Protein AF-0000000083310634 (afdb_homodimer)

Solvent-accessible surface area (backbone atoms only — not comparable to full-atom values): 17090 Å² total; per-residue (Å²): 136,86,79,78,79,79,79,77,77,76,76,78,77,76,75,74,74,74,73,73,69,74,67,78,70,75,70,68,64,67,37,69,44,78,28,39,62,54,46,55,36,50,59,68,38,64,70,30,36,32,38,36,27,40,63,49,58,47,34,34,34,37,34,50,25,24,29,69,35,72,71,58,60,24,36,47,30,35,12,68,49,70,91,46,71,71,42,24,65,74,48,48,42,81,48,37,40,58,98,33,97,48,91,59,55,59,78,52,60,39,78,58,36,78,44,49,32,44,52,56,91,94,48,43,50,77,48,42,44,35,41,29,43,28,26,64,74,80,68,44,63,25,19,33,38,64,44,63,91,81,104,135,84,78,74,79,78,78,77,76,76,76,76,76,74,75,75,73,74,72,72,68,71,65,78,70,72,70,70,65,69,37,68,46,79,26,40,62,54,44,54,37,50,60,68,40,62,69,29,37,32,38,35,29,40,63,48,59,46,35,34,33,38,34,51,24,23,30,70,38,73,72,56,59,25,35,47,30,37,11,68,48,70,91,46,69,72,42,25,66,75,49,49,42,82,48,37,39,60,98,30,93,50,90,60,51,62,80,51,61,38,77,58,35,75,44,49,32,44,50,56,91,94,47,43,53,76,48,42,44,33,42,29,43,29,26,63,75,80,68,43,61,24,19,34,37,66,43,60,90,82,103

Structure (mmCIF, N/CA/C/O backbone):
data_AF-0000000083310634-model_v1
#
loop_
_entity.id
_entity.type
_entity.pdbx_description
1 polymer 'DM13 domain-containing protein'
#
loop_
_atom_site.group_PDB
_atom_site.id
_atom_site.type_symbol
_atom_site.label_atom_id
_atom_site.label_alt_id
_atom_site.label_comp_id
_atom_site.label_asym_id
_atom_site.label_entity_id
_atom_site.label_seq_id
_atom_site.pdbx_PDB_ins_code
_atom_site.Cartn_x
_atom_site.Cartn_y
_atom_site.Cartn_z
_atom_site.occupancy
_atom_site.B_iso_or_equiv
_atom_site.auth_seq_id
_atom_site.auth_comp_id
_atom_site.auth_asym_id
_atom_site.auth_atom_id
_atom_site.pdbx_PDB_model_num
ATOM 1 N N . MET A 1 1 ? -73.829 -20.648 -37.032 1 34.42 1 MET A N 1
ATOM 2 C CA . MET A 1 1 ? -72.425 -20.743 -36.641 1 34.42 1 MET A CA 1
ATOM 3 C C . MET A 1 1 ? -71.825 -19.358 -36.427 1 34.42 1 MET A C 1
ATOM 5 O O . MET A 1 1 ? -71.583 -18.626 -37.388 1 34.42 1 MET A O 1
ATOM 9 N N . ASN A 1 2 ? -72.327 -18.564 -35.349 1 40.84 2 ASN A N 1
ATOM 10 C CA . ASN A 1 2 ? -72 -17.222 -34.878 1 40.84 2 ASN A CA 1
ATOM 11 C C . ASN A 1 2 ? -70.519 -17.096 -34.531 1 40.84 2 ASN A C 1
ATOM 13 O O . ASN A 1 2 ? -70 -17.863 -33.717 1 40.84 2 ASN A O 1
ATOM 17 N N . GLN A 1 3 ? -69.67 -16.613 -35.488 1 42.15 3 GLN A N 1
ATOM 18 C CA . GLN A 1 3 ? -68.253 -16.264 -35.495 1 42.15 3 GLN A CA 1
ATOM 19 C C . GLN A 1 3 ? -67.955 -15.157 -34.487 1 42.15 3 GLN A C 1
ATOM 21 O O . GLN A 1 3 ? -68.374 -14.013 -34.671 1 42.15 3 GLN A O 1
ATOM 26 N N . SER A 1 4 ? -68.135 -15.399 -33.168 1 41.86 4 SER A N 1
ATOM 27 C CA . SER A 1 4 ? -67.77 -14.396 -32.173 1 41.86 4 SER A CA 1
ATOM 28 C C . SER A 1 4 ? -66.304 -13.997 -32.302 1 41.86 4 SER A C 1
ATOM 30 O O . SER A 1 4 ? -65.417 -14.853 -32.276 1 41.86 4 SER A O 1
ATOM 32 N N . ILE A 1 5 ? -66.021 -12.907 -33.061 1 43.14 5 ILE A N 1
ATOM 33 C CA . ILE A 1 5 ? -64.734 -12.251 -33.259 1 43.14 5 ILE A CA 1
ATOM 34 C C . ILE A 1 5 ? -64.196 -11.753 -31.92 1 43.14 5 ILE A C 1
ATOM 36 O O . ILE A 1 5 ? -64.87 -10.997 -31.215 1 43.14 5 ILE A O 1
ATOM 40 N N . PHE A 1 6 ? -63.41 -12.599 -31.197 1 42.39 6 PHE A N 1
ATOM 41 C CA . PHE A 1 6 ? -62.73 -12.243 -29.957 1 42.39 6 PHE A CA 1
ATOM 42 C C . PHE A 1 6 ? -61.749 -11.1 -30.187 1 42.39 6 PHE A C 1
ATOM 44 O O . PHE A 1 6 ? -60.895 -11.177 -31.073 1 42.39 6 PHE A O 1
ATOM 51 N N . PHE A 1 7 ? -62.187 -9.812 -29.965 1 41.22 7 PHE A N 1
ATOM 52 C CA . PHE A 1 7 ? -61.346 -8.622 -30.031 1 41.22 7 PHE A CA 1
ATOM 53 C C . PHE A 1 7 ? -60.247 -8.676 -28.977 1 41.22 7 PHE A C 1
ATOM 55 O O . PHE A 1 7 ? -60.532 -8.71 -27.778 1 41.22 7 PHE A O 1
ATOM 62 N N . VAL A 1 8 ? -59.127 -9.366 -29.243 1 43.01 8 VAL A N 1
ATOM 63 C CA . VAL A 1 8 ? -57.959 -9.365 -28.368 1 43.01 8 VAL A CA 1
ATOM 64 C C . VAL A 1 8 ? -57.41 -7.946 -28.24 1 43.01 8 VAL A C 1
ATOM 66 O O . VAL A 1 8 ? -57.064 -7.315 -29.242 1 43.01 8 VAL A O 1
ATOM 69 N N . THR A 1 9 ? -57.926 -7.152 -27.305 1 37.45 9 THR A N 1
ATOM 70 C CA . THR A 1 9 ? -57.369 -5.851 -26.949 1 37.45 9 THR A CA 1
ATOM 71 C C . THR A 1 9 ? -55.903 -5.982 -26.546 1 37.45 9 THR A C 1
ATOM 73 O O . THR A 1 9 ? -55.572 -6.728 -25.623 1 37.45 9 THR A O 1
ATOM 76 N N . LEU A 1 10 ? -54.954 -5.826 -27.471 1 38.94 10 LEU A N 1
ATOM 77 C CA . LEU A 1 10 ? -53.521 -5.703 -27.228 1 38.94 10 LEU A CA 1
ATOM 78 C C . LEU A 1 10 ? -53.226 -4.528 -26.302 1 38.94 10 LEU A C 1
ATOM 80 O O . LEU A 1 10 ? -53.521 -3.378 -26.636 1 38.94 10 LEU A O 1
ATOM 84 N N . ALA A 1 11 ? -53.389 -4.672 -24.969 1 38.19 11 ALA A N 1
ATOM 85 C CA . ALA A 1 11 ? -52.921 -3.675 -24.009 1 38.19 11 ALA A CA 1
ATOM 86 C C . ALA A 1 11 ? -51.474 -3.281 -24.29 1 38.19 11 ALA A C 1
ATOM 88 O O . ALA A 1 11 ? -50.597 -4.142 -24.389 1 38.19 11 ALA A O 1
ATOM 89 N N . TYR A 1 12 ? -51.28 -2.159 -25 1 37.64 12 TYR A N 1
ATOM 90 C CA . TYR A 1 12 ? -49.987 -1.501 -25.151 1 37.64 12 TYR A CA 1
ATOM 91 C C . TYR A 1 12 ? -49.349 -1.234 -23.793 1 37.64 12 TYR A C 1
ATOM 93 O O . TYR A 1 12 ? -49.897 -0.486 -22.98 1 37.64 12 TYR A O 1
ATOM 101 N N . PHE A 1 13 ? -48.709 -2.252 -23.218 1 40.65 13 PHE A N 1
ATOM 102 C CA . PHE A 1 13 ? -47.89 -1.982 -22.042 1 40.65 13 PHE A CA 1
ATOM 103 C C . PHE A 1 13 ? -46.887 -0.87 -22.326 1 40.65 13 PHE A C 1
ATOM 105 O O . PHE A 1 13 ? -46.038 -1.003 -23.209 1 40.65 13 PHE A O 1
ATOM 112 N N . LEU A 1 14 ? -47.257 0.412 -22.111 1 39.2 14 LEU A N 1
ATOM 113 C CA . LEU A 1 14 ? -46.315 1.526 -22.085 1 39.2 14 LEU A CA 1
ATOM 114 C C . LEU A 1 14 ? -45.19 1.263 -21.089 1 39.2 14 LEU A C 1
ATOM 116 O O . LEU A 1 14 ? -45.432 1.175 -19.883 1 39.2 14 LEU A O 1
ATOM 120 N N . ALA A 1 15 ? -44.171 0.505 -21.51 1 36.67 15 ALA A N 1
ATOM 121 C CA . ALA A 1 15 ? -42.928 0.429 -20.746 1 36.67 15 ALA A CA 1
ATOM 122 C C . ALA A 1 15 ? -42.399 1.823 -20.42 1 36.67 15 ALA A C 1
ATOM 124 O O . ALA A 1 15 ? -42.022 2.577 -21.321 1 36.67 15 ALA A O 1
ATOM 125 N N . LEU A 1 16 ? -42.952 2.456 -19.376 1 38.46 16 LEU A N 1
ATOM 126 C CA . LEU A 1 16 ? -42.269 3.64 -18.867 1 38.46 16 LEU A CA 1
ATOM 127 C C . LEU A 1 16 ? -40.78 3.369 -18.678 1 38.46 16 LEU A C 1
ATOM 129 O O . LEU A 1 16 ? -40.397 2.523 -17.866 1 38.46 16 LEU A O 1
ATOM 133 N N . THR A 1 17 ? -39.993 3.588 -19.717 1 37.99 17 THR A N 1
ATOM 134 C CA . THR A 1 17 ? -38.546 3.689 -19.565 1 37.99 17 THR A CA 1
ATOM 135 C C . THR A 1 17 ? -38.185 4.718 -18.497 1 37.99 17 THR A C 1
ATOM 137 O O . THR A 1 17 ? -38.411 5.916 -18.681 1 37.99 17 THR A O 1
ATOM 140 N N . LEU A 1 18 ? -38.416 4.395 -17.205 1 35.66 18 LEU A N 1
ATOM 141 C CA . LEU A 1 18 ? -37.715 5.232 -16.237 1 35.66 18 LEU A CA 1
ATOM 142 C C . LEU A 1 18 ? -36.265 5.45 -16.655 1 35.66 18 LEU A C 1
ATOM 144 O O . LEU A 1 18 ? -35.502 4.491 -16.789 1 35.66 18 LEU A O 1
ATOM 148 N N . THR A 1 19 ? -36.031 6.52 -17.362 1 35.9 19 THR A N 1
ATOM 149 C CA . THR A 1 19 ? -34.67 7.019 -17.526 1 35.9 19 THR A CA 1
ATOM 150 C C . THR A 1 19 ? -34.008 7.24 -16.169 1 35.9 19 THR A C 1
ATOM 152 O O . THR A 1 19 ? -34.456 8.078 -15.383 1 35.9 19 THR A O 1
ATOM 155 N N . VAL A 1 20 ? -33.601 6.166 -15.481 1 33.64 20 VAL A N 1
ATOM 156 C CA . VAL A 1 20 ? -32.662 6.436 -14.398 1 33.64 20 VAL A CA 1
ATOM 157 C C . VAL A 1 20 ? -31.629 7.464 -14.854 1 33.64 20 VAL A C 1
ATOM 159 O O . VAL A 1 20 ? -30.9 7.234 -15.822 1 33.64 20 VAL A O 1
ATOM 162 N N . ASN A 1 21 ? -31.998 8.732 -14.852 1 35.79 21 ASN A N 1
ATOM 163 C CA . ASN A 1 21 ? -30.956 9.751 -14.931 1 35.79 21 ASN A CA 1
ATOM 164 C C . ASN A 1 21 ? -29.702 9.331 -14.17 1 35.79 21 ASN A C 1
ATOM 166 O O . ASN A 1 21 ? -29.792 8.797 -13.063 1 35.79 21 ASN A O 1
ATOM 170 N N . GLY A 1 22 ? -28.726 8.938 -14.946 1 33.55 22 GLY A N 1
ATOM 171 C CA . GLY A 1 22 ? -27.388 8.687 -14.436 1 33.55 22 GLY A CA 1
ATOM 172 C C . GLY A 1 22 ? -26.982 9.643 -13.33 1 33.55 22 GLY A C 1
ATOM 173 O O . GLY A 1 22 ? -27.126 10.86 -13.47 1 33.55 22 GLY A O 1
ATOM 174 N N . MET A 1 23 ? -27.283 9.309 -12.099 1 32.14 23 MET A N 1
ATOM 175 C CA . MET A 1 23 ? -26.602 10.067 -11.053 1 32.14 23 MET A CA 1
ATOM 176 C C . MET A 1 23 ? -25.236 10.547 -11.53 1 32.14 23 MET A C 1
ATOM 178 O O . MET A 1 23 ? -24.55 9.842 -12.273 1 32.14 23 MET A O 1
ATOM 182 N N . PRO A 1 24 ? -25.049 11.839 -11.624 1 33.13 24 PRO A N 1
ATOM 183 C CA . PRO A 1 24 ? -23.7 12.278 -11.989 1 33.13 24 PRO A CA 1
ATOM 184 C C . PRO A 1 24 ? -22.608 11.432 -11.338 1 33.13 24 PRO A C 1
ATOM 186 O O . PRO A 1 24 ? -22.649 11.187 -10.129 1 33.13 24 PRO A O 1
ATOM 189 N N . GLN A 1 25 ? -22.181 10.379 -11.974 1 33.08 25 GLN A N 1
ATOM 190 C CA . GLN A 1 25 ? -20.938 9.774 -11.506 1 33.08 25 GLN A CA 1
ATOM 191 C C . GLN A 1 25 ? -19.921 10.842 -11.113 1 33.08 25 GLN A C 1
ATOM 193 O O . GLN A 1 25 ? -19.415 11.569 -11.969 1 33.08 25 GLN A O 1
ATOM 198 N N . ALA A 1 26 ? -20.133 11.553 -10.093 1 33.7 26 ALA A N 1
ATOM 199 C CA . ALA A 1 26 ? -18.988 12.353 -9.668 1 33.7 26 ALA A CA 1
ATOM 200 C C . ALA A 1 26 ? -17.675 11.7 -10.09 1 33.7 26 ALA A C 1
ATOM 202 O O . ALA A 1 26 ? -17.378 10.573 -9.688 1 33.7 26 ALA A O 1
ATOM 203 N N . ARG A 1 27 ? -17.279 11.809 -11.302 1 41.17 27 ARG A N 1
ATOM 204 C CA . ARG A 1 27 ? -15.962 11.493 -11.846 1 41.17 27 ARG A CA 1
ATOM 205 C C . ARG A 1 27 ? -14.877 11.664 -10.788 1 41.17 27 ARG A C 1
ATOM 207 O O . ARG A 1 27 ? -14.523 12.79 -10.432 1 41.17 27 ARG A O 1
ATOM 214 N N . GLN A 1 28 ? -14.884 10.916 -9.726 1 50.8 28 GLN A N 1
ATOM 215 C CA . GLN A 1 28 ? -13.698 10.982 -8.878 1 50.8 28 GLN A CA 1
ATOM 216 C C . GLN A 1 28 ? -12.438 11.202 -9.711 1 50.8 28 GLN A C 1
ATOM 218 O O . GLN A 1 28 ? -12.144 10.421 -10.619 1 50.8 28 GLN A O 1
ATOM 223 N N . ASN A 1 29 ? -12.181 12.324 -10.147 1 62.1 29 ASN A N 1
ATOM 224 C CA . ASN A 1 29 ? -10.945 12.686 -10.833 1 62.1 29 ASN A CA 1
ATOM 225 C C . ASN A 1 29 ? -9.788 11.781 -10.418 1 62.1 29 ASN A C 1
ATOM 227 O O . ASN A 1 29 ? -9.365 11.797 -9.261 1 62.1 29 ASN A O 1
ATOM 231 N N . GLY A 1 30 ? -9.737 10.604 -11.027 1 81.68 30 GLY A N 1
ATOM 232 C CA . GLY A 1 30 ? -8.675 9.625 -10.859 1 81.68 30 GLY A CA 1
ATOM 233 C C . GLY A 1 30 ? -7.288 10.214 -11.031 1 81.68 30 GLY A C 1
ATOM 234 O O . GLY A 1 30 ? -7.119 11.233 -11.705 1 81.68 30 GLY A O 1
ATOM 235 N N . ALA A 1 31 ? -6.418 9.88 -10.124 1 92.34 31 ALA A N 1
ATOM 236 C CA . ALA A 1 31 ? -4.991 10.169 -10.238 1 92.34 31 ALA A CA 1
ATOM 237 C C . ALA A 1 31 ? -4.182 8.885 -10.393 1 92.34 31 ALA A C 1
ATOM 239 O O . ALA A 1 31 ? -4.743 7.787 -10.402 1 92.34 31 ALA A O 1
ATOM 240 N N . THR A 1 32 ? -2.968 9.091 -10.81 1 93.84 32 THR A N 1
ATOM 241 C CA . THR A 1 32 ? -2.098 7.927 -10.931 1 93.84 32 THR A CA 1
ATOM 242 C C . THR A 1 32 ? -0.814 8.125 -10.13 1 93.84 32 THR A C 1
ATOM 244 O O . THR A 1 32 ? -0.406 9.26 -9.873 1 93.84 32 THR A O 1
ATOM 247 N N . ILE A 1 33 ? -0.32 7.045 -9.706 1 93.16 33 ILE A N 1
ATOM 248 C CA . ILE A 1 33 ? 0.997 7.067 -9.078 1 93.16 33 ILE A CA 1
ATOM 249 C C . ILE A 1 33 ? 1.927 6.093 -9.797 1 93.16 33 ILE A C 1
ATOM 251 O O . ILE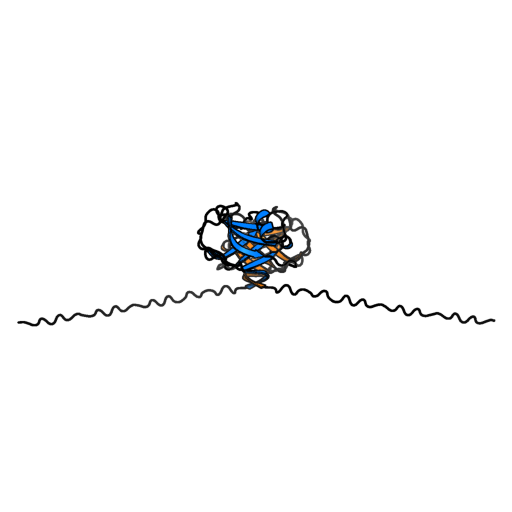 A 1 33 ? 1.472 5.107 -10.383 1 93.16 33 ILE A O 1
ATOM 255 N N . GLU A 1 34 ? 3.214 6.442 -9.693 1 93.4 34 GLU A N 1
ATOM 256 C CA . GLU A 1 34 ? 4.214 5.624 -10.373 1 93.4 34 GLU A CA 1
ATOM 257 C C . GLU A 1 34 ? 4.515 4.352 -9.585 1 93.4 34 GLU A C 1
ATOM 259 O O . GLU A 1 34 ? 4.66 4.394 -8.361 1 93.4 34 GLU A O 1
ATOM 264 N N . VAL A 1 35 ? 4.522 3.266 -10.285 1 93.65 35 VAL A N 1
ATOM 265 C CA . VAL A 1 35 ? 4.914 1.973 -9.735 1 93.65 35 VAL A CA 1
ATOM 266 C C . VAL A 1 35 ? 5.888 1.28 -10.685 1 93.65 35 VAL A C 1
ATOM 268 O O . VAL A 1 35 ? 6.032 1.685 -11.841 1 93.65 35 VAL A O 1
ATOM 271 N N . THR A 1 36 ? 6.626 0.308 -10.21 1 94.9 36 THR A N 1
ATOM 272 C CA . THR A 1 36 ? 7.552 -0.455 -11.038 1 94.9 36 THR A CA 1
ATOM 273 C C . THR A 1 36 ? 6.914 -1.76 -11.502 1 94.9 36 THR A C 1
ATOM 275 O O . THR A 1 36 ? 6.544 -2.603 -10.682 1 94.9 36 THR A O 1
ATOM 278 N N . PRO A 1 37 ? 6.803 -1.944 -12.794 1 95.92 37 PRO A N 1
ATOM 279 C CA . PRO A 1 37 ? 6.214 -3.199 -13.267 1 95.92 37 PRO A CA 1
ATOM 280 C C . PRO A 1 37 ? 7.148 -4.394 -13.089 1 95.92 37 PRO A C 1
ATOM 282 O O . PRO A 1 37 ? 8.357 -4.274 -13.302 1 95.92 37 PRO A O 1
ATOM 285 N N . VAL A 1 38 ? 6.585 -5.4 -12.602 1 97.13 38 VAL A N 1
ATOM 286 C CA . VAL A 1 38 ? 7.294 -6.676 -12.586 1 97.13 38 VAL A CA 1
ATOM 287 C C . VAL A 1 38 ? 6.909 -7.497 -13.815 1 97.13 38 VAL A C 1
ATOM 289 O O . VAL A 1 38 ? 7.777 -7.958 -14.558 1 97.13 38 VAL A O 1
ATOM 292 N N . GLY A 1 39 ? 5.593 -7.696 -13.98 1 96.62 39 GLY A N 1
ATOM 293 C CA . GLY A 1 39 ? 5.078 -8.466 -15.101 1 96.62 39 GLY A CA 1
ATOM 294 C C . GLY A 1 39 ? 3.695 -9.035 -14.849 1 96.62 39 GLY A C 1
ATOM 295 O O . GLY A 1 39 ? 3.112 -8.816 -13.785 1 96.62 39 GLY A O 1
ATOM 296 N N . ASN A 1 40 ? 3.186 -9.709 -15.877 1 97.03 40 ASN A N 1
ATOM 297 C CA . ASN A 1 40 ? 1.902 -10.395 -15.776 1 97.03 40 ASN A CA 1
ATOM 298 C C . ASN A 1 40 ? 2.069 -11.826 -15.274 1 97.03 40 ASN A C 1
ATOM 300 O O . ASN A 1 40 ? 3.035 -12.504 -15.628 1 97.03 40 ASN A O 1
ATOM 304 N N . LEU A 1 41 ? 1.06 -12.194 -14.442 1 97.84 41 LEU A N 1
ATOM 305 C CA . LEU A 1 41 ? 1.018 -13.615 -14.114 1 97.84 41 LEU A CA 1
ATOM 306 C C . LEU A 1 41 ? 0.874 -14.46 -15.375 1 97.84 41 LEU A C 1
ATOM 308 O O . LEU A 1 41 ? -0.016 -14.217 -16.193 1 97.84 41 LEU A O 1
ATOM 312 N N . VAL A 1 42 ? 1.775 -15.348 -15.59 1 94.84 42 VAL A N 1
ATOM 313 C CA . VAL A 1 42 ? 1.6 -16.356 -16.63 1 94.84 42 VAL A CA 1
ATOM 314 C C . VAL A 1 42 ? 0.642 -17.441 -16.143 1 94.84 42 VAL A C 1
ATOM 316 O O . VAL A 1 42 ? 0.964 -18.193 -15.22 1 94.84 42 VAL A O 1
ATOM 319 N N . ARG A 1 43 ? -0.558 -17.369 -16.782 1 89.9 43 ARG A N 1
ATOM 320 C CA . ARG A 1 43 ? -1.652 -18.219 -16.324 1 89.9 43 ARG A CA 1
ATOM 321 C C . ARG A 1 43 ? -1.348 -19.691 -16.585 1 89.9 43 ARG A C 1
ATOM 323 O O . ARG A 1 43 ? -0.888 -20.052 -17.67 1 89.9 43 ARG A O 1
ATOM 330 N N . THR A 1 44 ? -1.864 -20.467 -15.585 1 83.4 44 THR A N 1
ATOM 331 C CA . THR A 1 44 ? -1.815 -21.908 -15.809 1 83.4 44 THR A CA 1
ATOM 332 C C . THR A 1 44 ? -3.177 -22.543 -15.544 1 83.4 44 THR A C 1
ATOM 334 O O . THR A 1 44 ? -3.615 -23.42 -16.292 1 83.4 44 THR A O 1
ATOM 337 N N . GLN A 1 45 ? -3.839 -22.062 -14.52 1 89.39 45 GLN A N 1
ATOM 338 C CA . GLN A 1 45 ? -5.094 -22.704 -14.141 1 89.39 45 GLN A CA 1
ATOM 339 C C . GLN A 1 45 ? -6.037 -21.712 -13.467 1 89.39 45 GLN A C 1
ATOM 341 O O . GLN A 1 45 ? -5.622 -20.618 -13.077 1 89.39 45 GLN A O 1
ATOM 346 N N . HIS A 1 46 ? -7.302 -21.963 -13.458 1 96.03 46 HIS A N 1
ATOM 347 C CA . HIS A 1 46 ? -8.34 -21.332 -12.651 1 96.03 46 HIS A CA 1
ATOM 348 C C . HIS A 1 46 ? -8.503 -19.86 -13.017 1 96.03 46 HIS A C 1
ATOM 350 O O . HIS A 1 46 ? -8.778 -19.027 -12.149 1 96.03 46 HIS A O 1
ATOM 356 N N . ARG A 1 47 ? -8.305 -19.56 -14.21 1 95.24 47 ARG A N 1
ATOM 357 C CA . ARG A 1 47 ? -8.549 -18.237 -14.775 1 95.24 47 ARG A CA 1
ATOM 358 C C . ARG A 1 47 ? -7.735 -17.173 -14.048 1 95.24 47 ARG A C 1
ATOM 360 O O . ARG A 1 47 ? -8.171 -16.026 -13.926 1 95.24 47 ARG A O 1
ATOM 367 N N . VAL A 1 48 ? -6.648 -17.588 -13.514 1 97.37 48 VAL A N 1
ATOM 368 C CA . VAL A 1 48 ? -5.818 -16.635 -12.784 1 97.37 48 VAL A CA 1
ATOM 369 C C . VAL A 1 48 ? -5.196 -15.637 -13.759 1 97.37 48 VAL A C 1
ATOM 371 O O . VAL A 1 48 ? -4.708 -16.023 -14.823 1 97.37 48 VAL A O 1
ATOM 374 N N . SER A 1 49 ? -5.302 -14.404 -13.459 1 97.86 49 SER A N 1
ATOM 375 C CA . SER A 1 49 ? -4.594 -13.33 -14.148 1 97.86 49 SER A CA 1
ATOM 376 C C . SER A 1 49 ? -4.354 -12.142 -13.223 1 97.86 49 SER A C 1
ATOM 378 O O . SER A 1 49 ? -4.973 -12.041 -12.161 1 97.86 49 SER A O 1
ATOM 380 N N . GLY A 1 50 ? -3.447 -11.337 -13.654 1 97.11 50 GLY A N 1
ATOM 381 C CA . GLY A 1 50 ? -3.101 -10.149 -12.888 1 97.11 50 GLY A CA 1
ATOM 382 C C . GLY A 1 50 ? -1.767 -9.548 -13.289 1 97.11 50 GLY A C 1
ATOM 383 O O . GLY A 1 50 ? -0.95 -10.211 -13.931 1 97.11 50 GLY A O 1
ATOM 384 N N . GLU A 1 51 ? -1.585 -8.313 -12.923 1 97.42 51 GLU A N 1
ATOM 385 C CA . GLU A 1 51 ? -0.351 -7.565 -13.145 1 97.42 51 GLU A CA 1
ATOM 386 C C . GLU A 1 51 ? 0.343 -7.241 -11.824 1 97.42 51 GLU A C 1
ATOM 388 O O . GLU A 1 51 ? -0.286 -6.725 -10.897 1 97.42 51 GLU A O 1
ATOM 393 N N . LEU A 1 52 ? 1.625 -7.562 -11.815 1 97.49 52 LEU A N 1
ATOM 394 C CA . LEU A 1 52 ? 2.367 -7.367 -10.575 1 97.49 52 LEU A CA 1
ATOM 395 C C . LEU A 1 52 ? 3.26 -6.134 -10.663 1 97.49 52 LEU A C 1
ATOM 397 O O . LEU A 1 52 ? 3.93 -5.919 -11.676 1 97.49 52 LEU A O 1
ATOM 401 N N . TYR A 1 53 ? 3.201 -5.322 -9.556 1 96.34 53 TYR A N 1
ATOM 402 C CA . TYR A 1 53 ? 4.028 -4.126 -9.442 1 96.34 53 TYR A CA 1
ATOM 403 C C . TYR A 1 53 ? 4.742 -4.084 -8.097 1 96.34 53 TYR A C 1
ATOM 405 O O . TYR A 1 53 ? 4.21 -4.556 -7.089 1 96.34 53 TYR A O 1
ATOM 413 N N . ILE A 1 54 ? 5.927 -3.515 -8.145 1 94.95 54 ILE A N 1
ATOM 414 C CA . ILE A 1 54 ? 6.565 -3.086 -6.906 1 94.95 54 ILE A CA 1
ATOM 415 C C . ILE A 1 54 ? 6.098 -1.678 -6.546 1 94.95 54 ILE A C 1
ATOM 417 O O . ILE A 1 54 ? 6.275 -0.739 -7.326 1 94.95 54 ILE A O 1
ATOM 421 N N . PHE A 1 55 ? 5.398 -1.665 -5.482 1 91.25 55 PHE A N 1
ATOM 422 C CA . PHE A 1 55 ? 4.94 -0.364 -5.01 1 91.25 55 PHE A CA 1
ATOM 423 C C . PHE A 1 55 ? 6.048 0.358 -4.252 1 91.25 55 PHE A C 1
ATOM 425 O O . PHE A 1 55 ? 6.294 1.544 -4.482 1 91.25 55 PHE A O 1
ATOM 432 N N . ASN A 1 56 ? 6.657 -0.26 -3.345 1 87.31 56 ASN A N 1
ATOM 433 C CA . ASN A 1 56 ? 7.862 0.152 -2.634 1 87.31 56 ASN A CA 1
ATOM 434 C C . ASN A 1 56 ? 8.647 -1.05 -2.118 1 87.31 56 ASN A C 1
ATOM 436 O O . ASN A 1 56 ? 8.434 -2.176 -2.57 1 87.31 56 ASN A O 1
ATOM 440 N N . GLN A 1 57 ? 9.545 -0.919 -1.182 1 89.31 57 GLN A N 1
ATOM 441 C CA . GLN A 1 57 ? 10.443 -1.994 -0.775 1 89.31 57 GLN A CA 1
ATOM 442 C C . GLN A 1 57 ? 9.68 -3.11 -0.068 1 89.31 57 GLN A C 1
ATOM 444 O O . GLN A 1 57 ? 10.101 -4.269 -0.092 1 89.31 57 GLN A O 1
ATOM 449 N N . THR A 1 58 ? 8.473 -2.774 0.495 1 87.69 58 THR A N 1
ATOM 450 C CA . THR A 1 58 ? 7.867 -3.765 1.376 1 87.69 58 THR A CA 1
ATOM 451 C C . THR A 1 58 ? 6.476 -4.15 0.882 1 87.69 58 THR A C 1
ATOM 453 O O . THR A 1 58 ? 5.838 -5.045 1.441 1 87.69 58 THR A O 1
ATOM 456 N N . LEU A 1 59 ? 5.987 -3.492 -0.172 1 89.72 59 LEU A N 1
ATOM 457 C CA . LEU A 1 59 ? 4.641 -3.754 -0.672 1 89.72 59 LEU A CA 1
ATOM 458 C C . LEU A 1 59 ? 4.668 -4.08 -2.162 1 89.72 59 LEU A C 1
ATOM 460 O O . LEU A 1 59 ? 5.373 -3.423 -2.932 1 89.72 59 LEU A O 1
ATOM 464 N N . LEU A 1 60 ? 3.952 -5.045 -2.514 1 93.88 60 LEU A N 1
ATOM 465 C CA . LEU A 1 60 ? 3.627 -5.351 -3.903 1 93.88 60 LEU A CA 1
ATOM 466 C C . LEU A 1 60 ? 2.149 -5.098 -4.184 1 93.88 60 LEU A C 1
ATOM 468 O O . LEU A 1 60 ? 1.324 -5.135 -3.269 1 93.88 60 LEU A O 1
ATOM 472 N N . ILE A 1 61 ? 1.907 -4.85 -5.413 1 93.8 61 ILE A N 1
ATOM 473 C CA . ILE A 1 61 ? 0.534 -4.712 -5.887 1 93.8 61 ILE A CA 1
ATOM 474 C C . ILE A 1 61 ? 0.245 -5.77 -6.949 1 93.8 61 ILE A C 1
ATOM 476 O O . ILE A 1 61 ? 0.961 -5.866 -7.949 1 93.8 61 ILE A O 1
ATOM 480 N N . LEU A 1 62 ? -0.705 -6.56 -6.68 1 95.3 62 LEU A N 1
ATOM 481 C CA . LEU A 1 62 ? -1.312 -7.405 -7.702 1 95.3 62 LEU A CA 1
ATOM 482 C C . LEU A 1 62 ? -2.612 -6.792 -8.212 1 95.3 62 LEU A C 1
ATOM 484 O O . LEU A 1 62 ? -3.64 -6.853 -7.534 1 95.3 62 LEU A O 1
ATOM 488 N N . ASP A 1 63 ? -2.489 -6.219 -9.388 1 93.75 63 ASP A N 1
ATOM 489 C CA . ASP A 1 63 ? -3.604 -5.455 -9.939 1 93.75 63 ASP A CA 1
ATOM 490 C C . ASP A 1 63 ? -4.392 -6.287 -10.949 1 93.75 63 ASP A C 1
ATOM 492 O O . ASP A 1 63 ? -3.852 -7.216 -11.552 1 93.75 63 ASP A O 1
ATOM 496 N N . ASN A 1 64 ? -5.739 -5.918 -11.1 1 94.81 64 ASN A N 1
ATOM 497 C CA . ASN A 1 64 ? -6.618 -6.631 -12.021 1 94.81 64 ASN A CA 1
ATOM 498 C C . ASN A 1 64 ? -6.56 -8.139 -11.797 1 94.81 64 ASN A C 1
ATOM 500 O O . ASN A 1 64 ? -6.559 -8.914 -12.755 1 94.81 64 ASN A O 1
ATOM 504 N N . PHE A 1 65 ? -6.513 -8.471 -10.542 1 94.83 65 PHE A N 1
ATOM 505 C CA . PHE A 1 65 ? -6.418 -9.882 -10.185 1 94.83 65 PHE A CA 1
ATOM 506 C C . PHE A 1 65 ? -7.749 -10.589 -10.412 1 94.83 65 PHE A C 1
ATOM 508 O O . PHE A 1 65 ? -8.791 -10.125 -9.946 1 94.83 65 PHE A O 1
ATOM 515 N N . THR A 1 66 ? -7.686 -11.644 -11.151 1 96.73 66 THR A N 1
ATOM 516 C CA . THR A 1 66 ? -8.821 -12.521 -11.419 1 96.73 66 THR A CA 1
ATOM 517 C C . THR A 1 66 ? -8.51 -13.953 -10.994 1 96.73 66 THR A C 1
ATOM 519 O O . THR A 1 66 ? -7.41 -14.453 -11.238 1 96.73 66 THR A O 1
ATOM 522 N N . PHE A 1 67 ? -9.43 -14.565 -10.28 1 96.96 67 PHE A N 1
ATOM 523 C CA . PHE A 1 67 ? -9.365 -15.932 -9.777 1 96.96 67 PHE A CA 1
ATOM 524 C C . PHE A 1 67 ? -10.764 -16.489 -9.541 1 96.96 67 PHE A C 1
ATOM 526 O O . PHE A 1 67 ? -11.631 -15.797 -9.004 1 96.96 67 PHE A O 1
ATOM 533 N N . ASP A 1 68 ? -10.993 -17.726 -9.917 1 97.1 68 ASP A N 1
ATOM 534 C CA . ASP A 1 68 ? -12.352 -18.255 -9.865 1 97.1 68 ASP A CA 1
ATOM 535 C C . ASP A 1 68 ? -12.699 -18.741 -8.459 1 97.1 68 ASP A C 1
ATOM 537 O O . ASP A 1 68 ? -13.825 -19.172 -8.206 1 97.1 68 ASP A O 1
ATOM 541 N N . GLY A 1 69 ? -11.767 -18.647 -7.554 1 93.59 69 GLY A N 1
ATOM 542 C CA . GLY A 1 69 ? -12.016 -18.999 -6.165 1 93.59 69 GLY A CA 1
ATOM 543 C C . GLY A 1 69 ? -12.007 -20.496 -5.918 1 93.59 69 GLY A C 1
ATOM 544 O O . GLY A 1 69 ? -12.335 -20.951 -4.821 1 93.59 69 GLY A O 1
ATOM 545 N N . LEU A 1 70 ? -11.58 -21.155 -6.935 1 92.97 70 LEU A N 1
ATOM 546 C CA . LEU A 1 70 ? -11.567 -22.606 -6.789 1 92.97 70 LEU A CA 1
ATOM 547 C C . LEU A 1 70 ? -10.149 -23.117 -6.558 1 92.97 70 LEU A C 1
ATOM 549 O O . LEU A 1 70 ? -9.177 -22.44 -6.9 1 92.97 70 LEU A O 1
ATOM 553 N N . GLY A 1 71 ? -9.987 -24.204 -5.825 1 91.23 71 GLY A N 1
ATOM 554 C CA . GLY A 1 71 ? -8.727 -24.798 -5.405 1 91.23 71 GLY A CA 1
ATOM 555 C C . GLY A 1 71 ? -8.611 -24.951 -3.901 1 91.23 71 GLY A C 1
ATOM 556 O O . GLY A 1 71 ? -9.152 -24.141 -3.145 1 91.23 71 GLY A O 1
ATOM 557 N N . ALA A 1 72 ? -7.94 -25.957 -3.52 1 89.18 72 ALA A N 1
ATOM 558 C CA . ALA A 1 72 ? -7.801 -26.233 -2.092 1 89.18 72 ALA A CA 1
ATOM 559 C C . ALA A 1 72 ? -6.507 -25.641 -1.542 1 89.18 72 ALA A C 1
ATOM 561 O O . ALA A 1 72 ? -5.42 -25.936 -2.045 1 89.18 72 ALA A O 1
ATOM 562 N N . GLY A 1 73 ? -6.673 -24.76 -0.495 1 91.99 73 GLY A N 1
ATOM 563 C CA . GLY A 1 73 ? -5.479 -24.235 0.149 1 91.99 73 GLY A CA 1
ATOM 564 C C . GLY A 1 73 ? -4.62 -23.397 -0.779 1 91.99 73 GLY A C 1
ATOM 565 O O . GLY A 1 73 ? -3.417 -23.634 -0.903 1 91.99 73 GLY A O 1
ATOM 566 N N . VAL A 1 74 ? -5.186 -22.408 -1.458 1 95.11 74 VAL A N 1
ATOM 567 C CA . VAL A 1 74 ? -4.479 -21.541 -2.395 1 95.11 74 VAL A CA 1
ATOM 568 C C . VAL A 1 74 ? -3.922 -20.326 -1.657 1 95.11 74 VAL A C 1
ATOM 570 O O . VAL A 1 74 ? -4.642 -19.666 -0.904 1 95.11 74 VAL A O 1
ATOM 573 N N . TYR A 1 75 ? -2.6 -20.118 -1.821 1 94.35 75 TYR A N 1
ATOM 574 C CA . TYR A 1 75 ? -1.894 -19.013 -1.182 1 94.35 75 TYR A CA 1
ATOM 575 C C . TYR A 1 75 ? -1.055 -18.244 -2.194 1 94.35 75 TYR A C 1
ATOM 577 O O . TYR A 1 75 ? -0.778 -18.742 -3.288 1 94.35 75 TYR A O 1
ATOM 585 N N . ILE A 1 76 ? -0.72 -17.021 -1.78 1 95.98 76 ILE A N 1
ATOM 586 C CA . ILE A 1 76 ? 0.339 -16.317 -2.495 1 95.98 76 ILE A CA 1
ATOM 587 C C . ILE A 1 76 ? 1.699 -16.712 -1.923 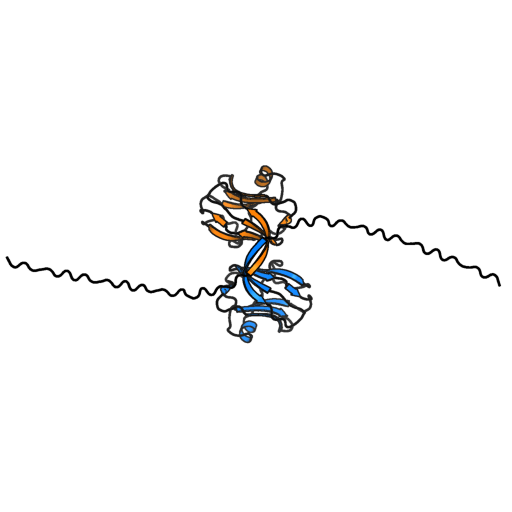1 95.98 76 ILE A C 1
ATOM 589 O O . ILE A 1 76 ? 1.923 -16.616 -0.714 1 95.98 76 ILE A O 1
ATOM 593 N N . ASN A 1 77 ? 2.535 -17.148 -2.759 1 96.06 77 ASN A N 1
ATOM 594 C CA . ASN A 1 77 ? 3.886 -17.551 -2.384 1 96.06 77 ASN A CA 1
ATOM 595 C C . ASN A 1 77 ? 4.939 -16.691 -3.076 1 96.06 77 ASN A C 1
ATOM 597 O O . ASN A 1 77 ? 4.761 -16.29 -4.227 1 96.06 77 ASN A O 1
ATOM 601 N N . ILE A 1 78 ? 6.002 -16.485 -2.326 1 97.29 78 ILE A N 1
ATOM 602 C CA . ILE A 1 78 ? 7.168 -15.868 -2.949 1 97.29 78 ILE A CA 1
ATOM 603 C C . ILE A 1 78 ? 8.4 -16.739 -2.715 1 97.29 78 ILE A C 1
ATOM 605 O O . ILE A 1 78 ? 8.396 -17.607 -1.839 1 97.29 78 ILE A O 1
ATOM 609 N N . ALA A 1 79 ? 9.415 -16.535 -3.583 1 98 79 ALA A N 1
ATOM 610 C CA . ALA A 1 79 ? 10.752 -17.076 -3.352 1 98 79 ALA A CA 1
ATOM 611 C C . ALA A 1 79 ? 11.806 -15.973 -3.396 1 98 79 ALA A C 1
ATOM 613 O O . ALA A 1 79 ? 11.784 -15.121 -4.288 1 98 79 ALA A O 1
ATOM 614 N N . THR A 1 80 ? 12.743 -16.018 -2.431 1 97.58 80 THR A N 1
ATOM 615 C CA . THR A 1 80 ? 13.837 -15.055 -2.386 1 97.58 80 THR A CA 1
ATOM 616 C C . THR A 1 80 ? 15.168 -15.733 -2.699 1 97.58 80 THR A C 1
ATOM 618 O O . THR A 1 80 ? 16.198 -15.066 -2.815 1 97.58 80 THR A O 1
ATOM 621 N N . LYS A 1 81 ? 15.069 -17.017 -2.834 1 97.36 81 LYS A N 1
ATOM 622 C CA . LYS A 1 81 ? 16.249 -17.82 -3.141 1 97.36 81 LYS A CA 1
ATOM 623 C C . LYS A 1 81 ? 16.001 -18.723 -4.345 1 97.36 81 LYS A C 1
ATOM 625 O O . LYS A 1 81 ? 14.875 -19.171 -4.571 1 97.36 81 LYS A O 1
ATOM 630 N N . GLY A 1 82 ? 17.085 -18.987 -5.086 1 97.17 82 GLY A N 1
ATOM 631 C CA . GLY A 1 82 ? 17.01 -19.858 -6.249 1 97.17 82 GLY A CA 1
ATOM 632 C C . GLY A 1 82 ? 17.311 -19.141 -7.551 1 97.17 82 GLY A C 1
ATOM 633 O O . GLY A 1 82 ? 17.338 -17.91 -7.597 1 97.17 82 GLY A O 1
ATOM 634 N N . ASN A 1 83 ? 17.565 -19.951 -8.563 1 95.97 83 ASN A N 1
ATOM 635 C CA . ASN A 1 83 ? 17.914 -19.382 -9.86 1 95.97 83 ASN A CA 1
ATOM 636 C C . ASN A 1 83 ? 17.026 -19.933 -10.972 1 95.97 83 ASN A C 1
ATOM 638 O O . ASN A 1 83 ? 17.156 -19.534 -12.131 1 95.97 83 ASN A O 1
ATOM 642 N N . ASN A 1 84 ? 16.171 -20.813 -10.579 1 97.02 84 ASN A N 1
ATOM 643 C CA . ASN A 1 84 ? 15.226 -21.373 -11.538 1 97.02 84 ASN A CA 1
ATOM 644 C C . ASN A 1 84 ? 13.915 -21.772 -10.866 1 97.02 84 ASN A C 1
ATOM 646 O O . ASN A 1 84 ? 13.815 -21.766 -9.638 1 97.02 84 ASN A O 1
ATOM 650 N N . ARG A 1 85 ? 12.925 -22.081 -11.701 1 97.3 85 ARG A N 1
ATOM 651 C CA . ARG A 1 85 ? 11.568 -22.348 -11.236 1 97.3 85 ARG A CA 1
ATOM 652 C C . ARG A 1 85 ? 11.554 -23.463 -10.195 1 97.3 85 ARG A C 1
ATOM 654 O O . ARG A 1 85 ? 10.851 -23.369 -9.187 1 97.3 85 ARG A O 1
ATOM 661 N N . ARG A 1 86 ? 12.299 -24.581 -10.486 1 98.01 86 ARG A N 1
ATOM 662 C CA . ARG A 1 86 ? 12.345 -25.691 -9.54 1 98.01 86 ARG A CA 1
ATOM 663 C C . ARG A 1 86 ? 12.83 -25.224 -8.171 1 98.01 86 ARG A C 1
ATOM 665 O O . ARG A 1 86 ? 12.247 -25.581 -7.145 1 98.01 86 ARG A O 1
ATOM 672 N N . GLN A 1 87 ? 13.866 -24.498 -8.146 1 98.57 87 GLN A N 1
ATOM 673 C CA . GLN A 1 87 ? 14.422 -23.987 -6.897 1 98.57 87 GLN A CA 1
ATOM 674 C C . GLN A 1 87 ? 13.475 -22.985 -6.242 1 98.57 87 GLN A C 1
ATOM 676 O O . GLN A 1 87 ? 13.376 -22.927 -5.015 1 98.57 87 GLN A O 1
ATOM 681 N N . TYR A 1 88 ? 12.79 -22.15 -7.034 1 98.29 88 TYR A N 1
ATOM 682 C CA . TYR A 1 88 ? 11.8 -21.233 -6.481 1 98.29 88 TYR A CA 1
ATOM 683 C C . TYR A 1 88 ? 10.721 -21.992 -5.717 1 98.29 88 TYR A C 1
ATOM 685 O O . TYR A 1 88 ? 10.365 -21.618 -4.597 1 98.29 88 TYR A O 1
ATOM 693 N N . ILE A 1 89 ? 10.232 -23.081 -6.33 1 98.11 89 ILE A N 1
ATOM 694 C CA . ILE A 1 89 ? 9.18 -23.886 -5.718 1 98.11 89 ILE A CA 1
ATOM 695 C C . ILE A 1 89 ? 9.684 -24.479 -4.404 1 98.11 89 ILE A C 1
ATOM 697 O O . ILE A 1 89 ? 8.965 -24.483 -3.402 1 98.11 89 ILE A O 1
ATOM 701 N N . GLN A 1 90 ? 10.902 -24.907 -4.375 1 98.01 90 GLN A N 1
ATOM 702 C CA . GLN A 1 90 ? 11.479 -25.539 -3.193 1 98.01 90 GLN A CA 1
ATOM 703 C C . GLN A 1 90 ? 11.676 -24.527 -2.068 1 98.01 90 GLN A C 1
ATOM 705 O O . GLN A 1 90 ? 11.617 -24.882 -0.889 1 98.01 90 GLN A O 1
ATOM 710 N N . ASN A 1 91 ? 11.843 -23.265 -2.338 1 98.03 91 ASN A N 1
ATOM 711 C CA . ASN A 1 91 ? 12.177 -22.24 -1.354 1 98.03 91 ASN A CA 1
ATOM 712 C C . ASN A 1 91 ? 11 -21.301 -1.102 1 98.03 91 ASN A C 1
ATOM 714 O O . ASN A 1 91 ? 11.162 -20.249 -0.481 1 98.03 91 ASN A O 1
ATOM 718 N N . ARG A 1 92 ? 9.826 -21.652 -1.548 1 97.46 92 ARG A N 1
ATOM 719 C CA . ARG A 1 92 ? 8.675 -20.756 -1.502 1 97.46 92 ARG A CA 1
ATOM 720 C C . ARG A 1 92 ? 8.19 -20.561 -0.07 1 97.46 92 ARG A C 1
ATOM 722 O O . ARG A 1 92 ? 8.273 -21.478 0.75 1 97.46 92 ARG A O 1
ATOM 729 N N . GLU A 1 93 ? 7.706 -19.381 0.191 1 94.27 93 GLU A N 1
ATOM 730 C CA . GLU A 1 93 ? 7.078 -19.035 1.463 1 94.27 93 GLU A CA 1
ATOM 731 C C . GLU A 1 93 ? 5.765 -18.289 1.245 1 94.27 93 GLU A C 1
ATOM 733 O O . GLU A 1 93 ? 5.641 -17.499 0.307 1 94.27 93 GLU A O 1
ATOM 738 N N . ILE A 1 94 ? 4.827 -18.527 2.165 1 92.91 94 ILE A N 1
ATOM 739 C CA . ILE A 1 94 ? 3.522 -17.879 2.106 1 92.91 94 ILE A CA 1
ATOM 740 C C . ILE A 1 94 ? 3.643 -16.432 2.577 1 92.91 94 ILE A C 1
ATOM 742 O O . ILE A 1 94 ? 4.328 -16.148 3.563 1 92.91 94 ILE A O 1
ATOM 746 N N . VAL A 1 95 ? 3.065 -15.525 1.758 1 90.37 95 VAL A N 1
ATOM 747 C CA . VAL A 1 95 ? 3.028 -14.134 2.196 1 90.37 95 VAL A CA 1
ATOM 748 C C . VAL A 1 95 ? 1.581 -13.701 2.421 1 90.37 95 VAL A C 1
ATOM 750 O O . VAL A 1 95 ? 0.66 -14.251 1.813 1 90.37 95 VAL A O 1
ATOM 753 N N . ASN A 1 96 ? 1.543 -12.687 3.35 1 75.97 96 ASN A N 1
ATOM 754 C CA . ASN A 1 96 ? 0.222 -12.165 3.683 1 75.97 96 ASN A CA 1
ATOM 755 C C . ASN A 1 96 ? -0.248 -11.136 2.66 1 75.97 96 ASN A C 1
ATOM 757 O O . ASN A 1 96 ? 0.565 -10.416 2.078 1 75.97 96 ASN A O 1
ATOM 761 N N . TYR A 1 97 ? -1.312 -11.172 2.203 1 64.36 97 TYR A N 1
ATOM 762 C CA . TYR A 1 97 ? -1.954 -10.083 1.474 1 64.36 97 TYR A CA 1
ATOM 763 C C . TYR A 1 97 ? -3.067 -9.453 2.303 1 64.36 97 TYR A C 1
ATOM 765 O O . TYR A 1 97 ? -3.661 -10.112 3.159 1 64.36 97 TYR A O 1
ATOM 773 N N . PRO A 1 98 ? -2.648 -8.008 2.605 1 55.89 98 PRO A N 1
ATOM 774 C CA . PRO A 1 98 ? -3.311 -7.188 3.621 1 55.89 98 PRO A CA 1
ATOM 775 C C . PRO A 1 98 ? -4.724 -7.672 3.941 1 55.89 98 PRO A C 1
ATOM 777 O O . PRO A 1 98 ? -5.188 -7.527 5.075 1 55.89 98 PRO A O 1
ATOM 780 N N . SER A 1 99 ? -5.656 -7.863 2.925 1 49.6 99 SER A N 1
ATOM 781 C CA . SER A 1 99 ? -6.924 -7.889 3.646 1 49.6 99 SER A CA 1
ATOM 782 C C . SER A 1 99 ? -6.911 -8.939 4.752 1 49.6 99 SER A C 1
ATOM 784 O O . SER A 1 99 ? -7.843 -9.014 5.555 1 49.6 99 SER A O 1
ATOM 786 N N . LEU A 1 100 ? -5.763 -9.659 4.875 1 46.04 100 LEU A N 1
ATOM 787 C CA . LEU A 1 100 ? -5.967 -10.719 5.856 1 46.04 100 LEU A CA 1
ATOM 788 C C . LEU A 1 100 ? -4.734 -10.887 6.738 1 46.04 100 LEU A C 1
ATOM 790 O O . LEU A 1 100 ? -3.612 -10.973 6.234 1 46.04 100 LEU A O 1
ATOM 794 N N . GLU A 1 101 ? -4.569 -10.092 7.904 1 48.38 101 GLU A N 1
ATOM 795 C CA . GLU A 1 101 ? -3.568 -10.247 8.956 1 48.38 101 GLU A CA 1
ATOM 796 C C . GLU A 1 101 ? -3.1 -11.696 9.063 1 48.38 101 GLU A C 1
ATOM 798 O O . GLU A 1 101 ? -2.019 -11.967 9.59 1 48.38 101 GLU A O 1
ATOM 803 N N . ASP A 1 102 ? -3.835 -12.632 8.517 1 56.01 102 ASP A N 1
ATOM 804 C CA . ASP A 1 102 ? -3.505 -14.017 8.836 1 56.01 102 ASP A CA 1
ATOM 805 C C . ASP A 1 102 ? -3.309 -14.842 7.566 1 56.01 102 ASP A C 1
ATOM 807 O O . ASP A 1 102 ? -3.857 -14.509 6.513 1 56.01 102 ASP A O 1
ATOM 811 N N . ASN A 1 103 ? -2.267 -15.585 7.584 1 61.63 103 ASN A N 1
ATOM 812 C CA . ASN A 1 103 ? -2.029 -16.611 6.575 1 61.63 103 ASN A CA 1
ATOM 813 C C . ASN A 1 103 ? -3.3 -17.394 6.26 1 61.63 103 ASN A C 1
ATOM 815 O O . ASN A 1 103 ? -3.437 -18.552 6.659 1 61.63 103 ASN A O 1
ATOM 819 N N . THR A 1 104 ? -4.231 -16.717 5.698 1 76.76 104 THR A N 1
ATOM 820 C CA . THR A 1 104 ? -5.439 -17.408 5.261 1 76.76 104 THR A CA 1
ATOM 821 C C . THR A 1 104 ? -5.427 -17.615 3.749 1 76.76 104 THR A C 1
ATOM 823 O O . THR A 1 104 ? -4.933 -16.765 3.005 1 76.76 104 THR A O 1
ATOM 826 N N . PRO A 1 105 ? -5.866 -18.832 3.375 1 84.64 105 PRO A N 1
ATOM 827 C CA . PRO A 1 105 ? -5.942 -19.093 1.935 1 84.64 105 PRO A CA 1
ATOM 828 C C . PRO A 1 105 ? -6.86 -18.115 1.206 1 84.64 105 PRO A C 1
ATOM 830 O O . PRO A 1 105 ? -7.728 -17.496 1.827 1 84.64 105 PRO A O 1
ATOM 833 N N . ILE A 1 106 ? -6.523 -17.94 -0.068 1 85.11 106 ILE A N 1
ATOM 834 C CA . ILE A 1 106 ? -7.432 -17.202 -0.938 1 85.11 106 ILE A CA 1
ATOM 835 C C . ILE A 1 106 ? -8.751 -17.96 -1.07 1 85.11 106 ILE A C 1
ATOM 837 O O . ILE A 1 106 ? -8.791 -19.052 -1.643 1 85.11 106 ILE A O 1
ATOM 841 N N . GLU A 1 107 ? -9.83 -17.502 -0.414 1 81.14 107 GLU A N 1
ATOM 842 C CA . GLU A 1 107 ? -11.009 -18.333 -0.196 1 81.14 107 GLU A CA 1
ATOM 843 C C . GLU A 1 107 ? -12.178 -17.872 -1.062 1 81.14 107 GLU A C 1
ATOM 845 O O . GLU A 1 107 ? -13.281 -18.415 -0.966 1 81.14 107 GLU A O 1
ATOM 850 N N . ARG A 1 108 ? -11.942 -16.895 -1.898 1 90 108 ARG A N 1
ATOM 851 C CA . ARG A 1 108 ? -13.041 -16.43 -2.737 1 90 108 ARG A CA 1
ATOM 852 C C . ARG A 1 108 ? -12.56 -16.131 -4.153 1 90 108 ARG A C 1
ATOM 854 O O . ARG A 1 108 ? -11.359 -16.171 -4.428 1 90 108 ARG A O 1
ATOM 861 N N . SER A 1 109 ? -13.586 -15.939 -4.99 1 94.78 109 SER A N 1
ATOM 862 C CA . SER A 1 109 ? -13.27 -15.483 -6.34 1 94.78 109 SER A CA 1
ATOM 863 C C . SER A 1 109 ? -12.896 -14.005 -6.352 1 94.78 109 SER A C 1
ATOM 865 O O . SER A 1 109 ? -13.283 -13.254 -5.454 1 94.78 109 SER A O 1
ATOM 867 N N . TYR A 1 110 ? -12.089 -13.67 -7.263 1 93.34 110 TYR A N 1
ATOM 868 C CA . TYR A 1 110 ? -11.706 -12.294 -7.56 1 93.34 110 TYR A CA 1
ATOM 869 C C . TYR A 1 110 ? -11.976 -11.955 -9.021 1 93.34 110 TYR A C 1
ATOM 871 O O . TYR A 1 110 ? -11.747 -12.781 -9.908 1 93.34 110 TYR A O 1
ATOM 879 N N . GLN A 1 111 ? -12.523 -10.798 -9.221 1 95.87 111 GLN A N 1
ATOM 880 C CA . GLN A 1 111 ? -12.757 -10.28 -10.564 1 95.87 111 GLN A CA 1
ATOM 881 C C . GLN A 1 111 ? -12.124 -8.903 -10.741 1 95.87 111 GLN A C 1
ATOM 883 O O . GLN A 1 111 ? -12.713 -7.889 -10.363 1 95.87 111 GLN A O 1
ATOM 888 N N . LYS A 1 112 ? -10.888 -8.839 -11.304 1 94.77 112 LYS A N 1
ATOM 889 C CA . LYS A 1 112 ? -10.145 -7.622 -11.617 1 94.77 112 LYS A CA 1
ATOM 890 C C . LYS A 1 112 ? -9.994 -6.738 -10.382 1 94.77 112 LYS A C 1
ATOM 892 O O . LYS A 1 112 ? -10.245 -5.532 -10.441 1 94.77 112 LYS A O 1
ATOM 897 N N . GLU A 1 113 ? -9.627 -7.382 -9.309 1 91.75 113 GLU A N 1
ATOM 898 C CA . GLU A 1 113 ? -9.449 -6.649 -8.059 1 91.75 113 GLU A CA 1
ATOM 899 C C . GLU A 1 113 ? -7.98 -6.316 -7.818 1 91.75 113 GLU A C 1
ATOM 901 O O . GLU A 1 113 ? -7.094 -6.9 -8.446 1 91.75 113 GLU A O 1
ATOM 906 N N . ARG A 1 114 ? -7.754 -5.361 -6.907 1 90.2 114 ARG A N 1
ATOM 907 C CA . ARG A 1 114 ? -6.404 -5.007 -6.481 1 90.2 114 ARG A CA 1
ATOM 908 C C . ARG A 1 114 ? -6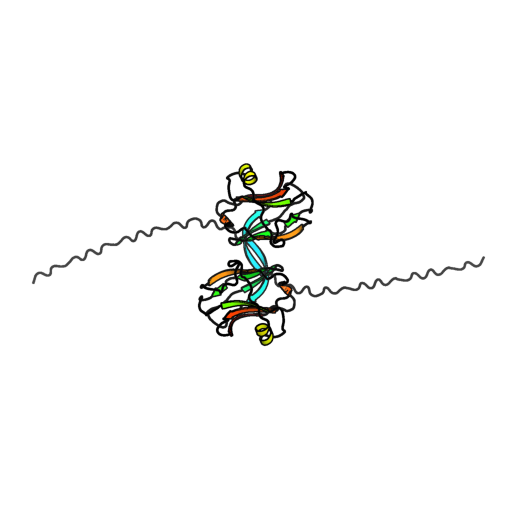.077 -5.627 -5.126 1 90.2 114 ARG A C 1
ATOM 910 O O . ARG A 1 114 ? -6.819 -5.445 -4.159 1 90.2 114 ARG A O 1
ATOM 917 N N . LEU A 1 115 ? -5.003 -6.348 -5.121 1 90.14 115 LEU A N 1
ATOM 918 C CA . LEU A 1 115 ? -4.493 -6.903 -3.872 1 90.14 115 LEU A CA 1
ATOM 919 C C . LEU A 1 115 ? -3.175 -6.241 -3.482 1 90.14 115 LEU A C 1
ATOM 921 O O . LEU A 1 115 ? -2.313 -6.014 -4.334 1 90.14 115 LEU A O 1
ATOM 925 N N . ILE A 1 116 ? -3.13 -5.93 -2.233 1 89.54 116 ILE A N 1
ATOM 926 C CA . ILE A 1 116 ? -1.877 -5.431 -1.675 1 89.54 116 ILE A CA 1
ATOM 927 C C . ILE A 1 116 ? -1.179 -6.544 -0.897 1 89.54 116 ILE A C 1
ATOM 929 O O . ILE A 1 116 ? -1.779 -7.163 -0.015 1 89.54 116 ILE A O 1
ATOM 933 N N . ILE A 1 117 ? 0.011 -6.753 -1.27 1 9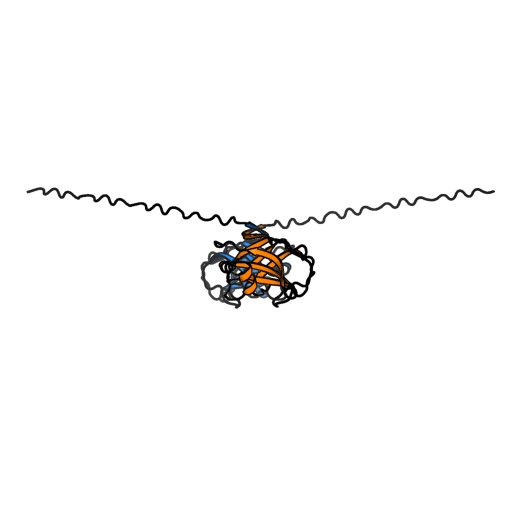0.68 117 ILE A N 1
ATOM 934 C CA . ILE A 1 117 ? 0.803 -7.803 -0.638 1 90.68 117 ILE A CA 1
ATOM 935 C C . ILE A 1 117 ? 1.896 -7.177 0.224 1 90.68 117 ILE A C 1
ATOM 937 O O . ILE A 1 117 ? 2.81 -6.531 -0.293 1 90.68 117 ILE A O 1
ATOM 941 N N . SER A 1 118 ? 1.797 -7.407 1.504 1 86.65 118 SER A N 1
ATOM 942 C CA . SER A 1 118 ? 2.841 -6.98 2.43 1 86.65 118 SER A CA 1
ATOM 943 C C . SER A 1 118 ? 3.926 -8.043 2.569 1 86.65 118 SER A C 1
ATOM 945 O O . SER A 1 118 ? 3.631 -9.205 2.854 1 86.65 118 SER A O 1
ATOM 947 N N . LEU A 1 119 ? 5.096 -7.565 2.448 1 89.12 119 LEU A N 1
ATOM 948 C CA . LEU A 1 119 ? 6.198 -8.515 2.558 1 89.12 119 LEU A CA 1
ATOM 949 C C . LEU A 1 119 ? 6.583 -8.734 4.017 1 89.12 119 LEU A C 1
ATOM 951 O O . LEU A 1 119 ? 6.452 -7.826 4.841 1 89.12 119 LEU A O 1
ATOM 955 N N . PRO A 1 120 ? 6.97 -9.94 4.333 1 86.89 120 PRO A N 1
ATOM 956 C CA . PRO A 1 120 ? 7.387 -10.192 5.715 1 86.89 120 PRO A CA 1
ATOM 957 C C . PRO A 1 120 ? 8.602 -9.361 6.125 1 86.89 120 PRO A C 1
ATOM 959 O O . PRO A 1 120 ? 9.319 -8.844 5.265 1 86.89 120 PRO A O 1
ATOM 962 N N . GLN A 1 121 ? 8.718 -9.309 7.452 1 85.65 121 GLN A N 1
ATOM 963 C CA . GLN A 1 121 ? 9.876 -8.592 7.976 1 85.65 121 GLN A CA 1
ATOM 964 C C . GLN A 1 121 ? 11.176 -9.172 7.427 1 85.65 121 GLN A C 1
ATOM 966 O O . GLN A 1 121 ? 11.333 -10.392 7.346 1 85.65 121 GLN A O 1
ATOM 971 N N . GLY A 1 122 ? 12.055 -8.322 6.957 1 89.37 122 GLY A N 1
ATOM 972 C CA . GLY A 1 122 ? 13.365 -8.738 6.483 1 89.37 122 GLY A CA 1
ATOM 973 C C . GLY A 1 122 ? 13.394 -9.041 4.997 1 89.37 122 GLY A C 1
ATOM 974 O O . GLY A 1 122 ? 14.458 -9.305 4.432 1 89.37 122 GLY A O 1
ATOM 975 N N . VAL A 1 123 ? 12.268 -9.041 4.376 1 92.22 123 VAL A N 1
ATOM 976 C CA . VAL A 1 123 ? 12.193 -9.281 2.939 1 92.22 123 VAL A CA 1
ATOM 977 C C . VAL A 1 123 ? 11.879 -7.975 2.212 1 92.22 123 VAL A C 1
ATOM 979 O O . VAL A 1 123 ? 10.953 -7.253 2.591 1 92.22 123 VAL A O 1
ATOM 982 N N . GLN A 1 124 ? 12.725 -7.688 1.193 1 93.83 124 GLN A N 1
ATOM 983 C CA . GLN A 1 124 ? 12.478 -6.533 0.337 1 93.83 124 GLN A CA 1
ATOM 984 C C . GLN A 1 124 ? 12.094 -6.965 -1.075 1 93.83 124 GLN A C 1
ATOM 986 O O . GLN A 1 124 ? 12.422 -8.075 -1.501 1 9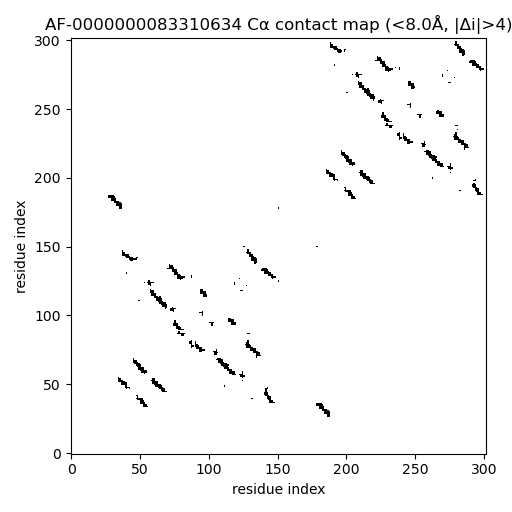3.83 124 GLN A O 1
ATOM 991 N N . ALA A 1 125 ? 11.462 -6.035 -1.737 1 94.68 125 ALA A N 1
ATOM 992 C CA . ALA A 1 125 ? 11.016 -6.325 -3.097 1 94.68 125 ALA A CA 1
ATOM 993 C C . ALA A 1 125 ? 12.187 -6.747 -3.98 1 94.68 125 ALA A C 1
ATOM 995 O O . ALA A 1 125 ? 12.055 -7.655 -4.804 1 94.68 125 ALA A O 1
ATOM 996 N N . LYS A 1 126 ? 13.282 -6.149 -3.828 1 94.71 126 LYS A N 1
ATOM 997 C CA . LYS A 1 126 ? 14.446 -6.408 -4.67 1 94.71 126 LYS A CA 1
ATOM 998 C C . LYS A 1 126 ? 14.968 -7.826 -4.465 1 94.71 126 LYS A C 1
ATOM 1000 O O . LYS A 1 126 ? 15.74 -8.333 -5.281 1 94.71 126 LYS A O 1
ATOM 1005 N N . ASP A 1 127 ? 14.573 -8.432 -3.338 1 96.03 127 ASP A N 1
ATOM 1006 C CA . ASP A 1 127 ? 15.056 -9.77 -3.012 1 96.03 127 ASP A CA 1
ATOM 1007 C C . ASP A 1 127 ? 14.217 -10.84 -3.708 1 96.03 127 ASP A C 1
ATOM 1009 O O . ASP A 1 127 ? 14.62 -12.003 -3.778 1 96.03 127 ASP A O 1
ATOM 1013 N N . ILE A 1 128 ? 13.044 -10.514 -4.106 1 97.46 128 ILE A N 1
ATOM 1014 C CA . ILE A 1 128 ? 12.09 -11.5 -4.604 1 97.46 128 ILE A CA 1
ATOM 1015 C C . ILE A 1 128 ? 12.486 -11.935 -6.013 1 97.46 128 ILE A C 1
ATOM 1017 O O . ILE A 1 128 ? 12.824 -11.1 -6.855 1 97.46 128 ILE A O 1
ATOM 1021 N N . LYS A 1 129 ? 12.413 -13.203 -6.269 1 97.81 129 LYS A N 1
ATOM 1022 C CA . LYS A 1 129 ? 12.768 -13.78 -7.562 1 97.81 129 LYS A CA 1
ATOM 1023 C C . LYS A 1 129 ? 11.529 -14.282 -8.299 1 97.81 129 LYS A C 1
ATOM 1025 O O . LYS A 1 129 ? 11.518 -14.353 -9.529 1 97.81 129 LYS A O 1
ATOM 1030 N N . TRP A 1 130 ? 10.553 -14.601 -7.495 1 98.06 130 TRP A N 1
ATOM 1031 C CA . TRP A 1 130 ? 9.413 -15.339 -8.028 1 98.06 130 TRP A CA 1
ATOM 1032 C C . TRP A 1 130 ? 8.196 -15.191 -7.121 1 98.06 130 TRP A C 1
ATOM 1034 O O . TRP A 1 130 ? 8.325 -15.191 -5.894 1 98.06 130 TRP A O 1
ATOM 1044 N N . LEU A 1 131 ? 7.006 -14.982 -7.679 1 97.88 131 LEU A N 1
ATOM 1045 C CA . LEU A 1 131 ? 5.722 -14.993 -6.987 1 97.88 131 LEU A CA 1
ATOM 1046 C C . LEU A 1 131 ? 4.73 -15.908 -7.697 1 97.88 131 LEU A C 1
ATOM 1048 O O . LEU A 1 131 ? 4.659 -15.918 -8.928 1 97.88 131 LEU A O 1
ATOM 1052 N N . SER A 1 132 ? 3.865 -16.614 -6.919 1 97.71 132 SER A N 1
ATOM 1053 C CA . SER A 1 132 ? 2.909 -17.554 -7.496 1 97.71 132 SER A CA 1
ATOM 1054 C C . SER A 1 132 ? 1.624 -17.607 -6.677 1 97.71 132 SER A C 1
ATOM 1056 O O . SER A 1 132 ? 1.665 -17.579 -5.445 1 97.71 132 SER A O 1
ATOM 1058 N N . ILE A 1 133 ? 0.536 -17.676 -7.391 1 97.06 133 ILE A N 1
ATOM 1059 C CA . ILE A 1 133 ? -0.716 -18.14 -6.802 1 97.06 133 ILE A CA 1
ATOM 1060 C C . ILE A 1 133 ? -0.72 -19.665 -6.735 1 97.06 133 ILE A C 1
ATOM 1062 O O . ILE A 1 133 ? -0.951 -20.337 -7.743 1 97.06 133 ILE A O 1
ATOM 1066 N N . TRP A 1 134 ? -0.466 -20.207 -5.541 1 96.41 134 TRP A N 1
ATOM 1067 C CA . TRP A 1 134 ? -0.042 -21.596 -5.402 1 96.41 134 TRP A CA 1
ATOM 1068 C C . TRP A 1 134 ? -1.079 -22.409 -4.635 1 96.41 134 TRP A C 1
ATOM 1070 O O . TRP A 1 134 ? -1.515 -22.007 -3.553 1 96.41 134 TRP A O 1
ATOM 1080 N N . CYS A 1 135 ? -1.461 -23.496 -5.235 1 96.17 135 CYS A N 1
ATOM 1081 C CA . CYS A 1 135 ? -2.284 -24.482 -4.542 1 96.17 135 CYS A CA 1
ATOM 1082 C C . CYS A 1 135 ? -1.42 -25.437 -3.727 1 96.17 135 CYS A C 1
ATOM 1084 O O . CYS A 1 135 ? -0.709 -26.271 -4.29 1 96.17 135 CYS A O 1
ATOM 1086 N N . GLU A 1 136 ? -1.553 -25.362 -2.388 1 94.1 136 GLU A N 1
ATOM 1087 C CA . GLU A 1 136 ? -0.689 -26.128 -1.494 1 94.1 136 GLU A CA 1
ATOM 1088 C C . GLU A 1 136 ? -1.067 -27.606 -1.495 1 94.1 136 GLU A C 1
ATOM 1090 O O . GLU A 1 136 ? -0.198 -28.474 -1.386 1 94.1 136 GLU A O 1
ATOM 1095 N N . ILE A 1 137 ? -2.27 -27.856 -1.646 1 94.44 137 ILE A N 1
ATOM 1096 C CA . ILE A 1 137 ? -2.755 -29.225 -1.505 1 94.44 137 ILE A CA 1
ATOM 1097 C C . ILE A 1 137 ? -2.324 -30.052 -2.714 1 94.44 137 ILE A C 1
ATOM 1099 O O . ILE A 1 137 ? -1.855 -31.183 -2.566 1 94.44 137 ILE A O 1
ATOM 1103 N N . PHE A 1 138 ? -2.383 -29.497 -3.958 1 95.3 138 PHE A N 1
ATOM 1104 C CA . PHE A 1 138 ? -2.053 -30.255 -5.16 1 95.3 138 PHE A CA 1
ATOM 1105 C C . PHE A 1 138 ? -0.636 -29.943 -5.625 1 95.3 138 PHE A C 1
ATOM 1107 O O . PHE A 1 138 ? -0.119 -30.593 -6.536 1 95.3 138 PHE A O 1
ATOM 1114 N N . GLY A 1 139 ? -0.044 -28.899 -5.011 1 95.64 139 GLY A N 1
ATOM 1115 C CA . GLY A 1 139 ? 1.336 -28.59 -5.352 1 95.64 139 GLY A CA 1
ATOM 1116 C C . GLY A 1 139 ? 1.494 -28.037 -6.756 1 95.64 139 GLY A C 1
ATOM 1117 O O . GLY A 1 139 ? 2.362 -28.483 -7.509 1 95.64 139 GLY A O 1
ATOM 1118 N N . VAL A 1 140 ? 0.629 -27.123 -7.101 1 96.81 140 VAL A N 1
ATOM 1119 C CA . VAL A 1 140 ? 0.689 -26.576 -8.452 1 96.81 140 VAL A CA 1
ATOM 1120 C C . VAL A 1 140 ? 0.462 -25.067 -8.409 1 96.81 140 VAL A C 1
ATOM 1122 O O . VAL A 1 140 ? -0.255 -24.565 -7.541 1 96.81 140 VAL A O 1
ATOM 1125 N N . SER A 1 141 ? 1.066 -24.385 -9.417 1 97.28 141 SER A N 1
ATOM 1126 C CA . SER A 1 141 ? 0.867 -22.95 -9.595 1 97.28 141 SER A CA 1
ATOM 1127 C C . SER A 1 141 ? -0.326 -22.666 -10.502 1 97.28 141 SER A C 1
ATOM 1129 O O . SER A 1 141 ? -0.421 -23.213 -11.602 1 97.28 141 SER A O 1
ATOM 1131 N N . PHE A 1 142 ? -1.162 -21.81 -10.105 1 97.88 142 PHE A N 1
ATOM 1132 C CA . PHE A 1 142 ? -2.268 -21.366 -10.946 1 97.88 142 PHE A CA 1
ATOM 1133 C C . PHE A 1 142 ? -1.845 -20.191 -11.82 1 97.88 142 PHE A C 1
ATOM 1135 O O . PHE A 1 142 ? -2.441 -19.947 -12.872 1 97.88 142 PHE A O 1
ATOM 1142 N N . GLY A 1 143 ? -0.872 -19.449 -11.456 1 98.17 143 GLY A N 1
ATOM 1143 C CA . GLY A 1 143 ? -0.263 -18.303 -12.113 1 98.17 143 GLY A CA 1
ATOM 1144 C C . GLY A 1 143 ? 0.958 -17.777 -11.384 1 98.17 143 GLY A C 1
ATOM 1145 O O . GLY A 1 143 ? 0.986 -17.742 -10.152 1 98.17 143 GLY A O 1
ATOM 1146 N N . GLU A 1 144 ? 1.948 -17.43 -12.177 1 98.43 144 GLU A N 1
ATOM 1147 C CA . GLU A 1 144 ? 3.199 -17.028 -11.541 1 98.43 144 GLU A CA 1
ATOM 1148 C C . GLU A 1 144 ? 3.961 -16.027 -12.404 1 98.43 144 GLU A C 1
ATOM 1150 O O . GLU A 1 144 ? 3.665 -15.87 -13.59 1 98.43 144 GLU A O 1
ATOM 1155 N N . VAL A 1 145 ? 4.89 -15.373 -11.811 1 98.12 145 VAL A N 1
ATOM 1156 C CA . VAL A 1 145 ? 5.724 -14.384 -12.487 1 98.12 145 VAL A CA 1
ATOM 1157 C C . VAL A 1 145 ? 7.139 -14.423 -11.914 1 98.12 145 VAL A C 1
ATOM 1159 O O . VAL A 1 145 ? 7.322 -14.591 -10.706 1 98.12 145 VAL A O 1
ATOM 1162 N N . THR A 1 146 ? 8.144 -14.337 -12.775 1 97.24 146 THR A N 1
ATOM 1163 C CA . THR A 1 146 ? 9.539 -14.189 -12.376 1 97.24 146 THR A CA 1
ATOM 1164 C C . THR A 1 146 ? 9.945 -12.718 -12.366 1 97.24 146 THR A C 1
ATOM 1166 O O . THR A 1 146 ? 9.581 -11.962 -13.269 1 97.24 146 THR A O 1
ATOM 1169 N N . PHE A 1 147 ? 10.597 -12.375 -11.289 1 96.8 147 PHE A N 1
ATOM 1170 C CA . PHE A 1 147 ? 11.074 -11.002 -11.179 1 96.8 147 PHE A CA 1
ATOM 1171 C C . PHE A 1 147 ? 12.323 -10.793 -12.027 1 96.8 147 PHE A C 1
ATOM 1173 O O . PHE A 1 147 ? 13.19 -11.668 -12.091 1 96.8 147 PHE A O 1
ATOM 1180 N N . PRO A 1 148 ? 12.355 -9.603 -12.645 1 89.94 148 PRO A N 1
ATOM 1181 C CA . PRO A 1 148 ? 13.59 -9.313 -13.377 1 89.94 148 PRO A CA 1
ATOM 1182 C C . PRO A 1 148 ? 14.793 -9.128 -12.455 1 89.94 148 PRO A C 1
ATOM 1184 O O . PRO A 1 148 ? 14.631 -8.757 -11.289 1 89.94 148 PRO A O 1
ATOM 1187 N N . ASN A 1 149 ? 15.977 -9.631 -12.73 1 76.18 149 ASN A N 1
ATOM 1188 C CA . ASN A 1 149 ? 17.191 -9.532 -11.925 1 76.18 149 ASN A CA 1
ATOM 1189 C C . ASN A 1 149 ? 17.46 -8.095 -11.491 1 76.18 149 ASN A C 1
ATOM 1191 O O . ASN A 1 149 ? 17.952 -7.857 -10.386 1 76.18 149 ASN A O 1
ATOM 1195 N N . GLU A 1 150 ? 17.285 -7.073 -12.397 1 66.89 150 GLU A N 1
ATOM 1196 C CA . GLU A 1 150 ? 17.639 -5.698 -12.058 1 66.89 150 GLU A CA 1
ATOM 1197 C C . GLU A 1 150 ? 16.4 -4.881 -11.702 1 66.89 150 GLU A C 1
ATOM 1199 O O . GLU A 1 150 ? 16.491 -3.672 -11.479 1 66.89 150 GLU A O 1
ATOM 1204 N N . VAL A 1 151 ? 15.671 -5.331 -10.766 1 55.31 151 VAL A N 1
ATOM 1205 C CA . VAL A 1 151 ? 14.669 -4.34 -10.387 1 55.31 151 VAL A CA 1
ATOM 1206 C C . VAL A 1 151 ? 15.289 -3.315 -9.44 1 55.31 151 VAL A C 1
ATOM 1208 O O . VAL A 1 151 ? 16.109 -3.664 -8.588 1 55.31 151 VAL A O 1
ATOM 1211 N N . MET B 1 1 ? 76.941 36.912 -13.103 1 33.09 1 MET B N 1
ATOM 1212 C CA . MET B 1 1 ? 75.519 37.028 -12.794 1 33.09 1 MET B CA 1
ATOM 1213 C C . MET B 1 1 ? 74.693 36.097 -13.675 1 33.09 1 MET B C 1
ATOM 1215 O O . MET B 1 1 ? 74.41 36.418 -14.83 1 33.09 1 MET B O 1
ATOM 1219 N N . ASN B 1 2 ? 75.035 34.705 -13.672 1 40.3 2 ASN B N 1
ATOM 1220 C CA . ASN B 1 2 ? 74.454 33.588 -14.409 1 40.3 2 ASN B CA 1
ATOM 1221 C C . ASN B 1 2 ? 72.965 33.438 -14.116 1 40.3 2 ASN B C 1
ATOM 1223 O O . ASN B 1 2 ? 72.567 33.293 -12.959 1 40.3 2 ASN B O 1
ATOM 1227 N N . GLN B 1 3 ? 72.112 34.11 -14.945 1 40.74 3 GLN B N 1
ATOM 1228 C CA . GLN B 1 3 ? 70.655 34.09 -15.021 1 40.74 3 GLN B CA 1
ATOM 1229 C C . GLN B 1 3 ? 70.135 32.673 -15.24 1 40.74 3 GLN B C 1
ATOM 1231 O O . GLN B 1 3 ? 70.381 32.07 -16.287 1 40.74 3 GLN B O 1
ATOM 1236 N N . SER B 1 4 ? 70.231 31.791 -14.236 1 41.21 4 SER B N 1
ATOM 1237 C CA . SER B 1 4 ? 69.65 30.457 -14.335 1 41.21 4 SER B CA 1
ATOM 1238 C C . SER B 1 4 ? 68.152 30.525 -14.615 1 41.21 4 SER B C 1
ATOM 1240 O O . SER B 1 4 ? 67.406 31.17 -13.876 1 41.21 4 SER B O 1
ATOM 1242 N N . ILE B 1 5 ? 67.777 30.546 -15.908 1 42.9 5 ILE B N 1
ATOM 1243 C CA . ILE B 1 5 ? 66.415 30.481 -16.426 1 42.9 5 ILE B CA 1
ATOM 1244 C C . ILE B 1 5 ? 65.72 29.23 -15.895 1 42.9 5 ILE B C 1
ATOM 1246 O O . ILE B 1 5 ? 66.222 28.116 -16.059 1 42.9 5 ILE B O 1
ATOM 1250 N N . PHE B 1 6 ? 65.01 29.357 -14.731 1 42.45 6 PHE B N 1
ATOM 1251 C CA . PHE B 1 6 ? 64.18 28.305 -14.157 1 42.45 6 PHE B CA 1
ATOM 1252 C C . PHE B 1 6 ? 63.062 27.913 -15.117 1 42.45 6 PHE B C 1
ATOM 1254 O O . PHE B 1 6 ? 62.299 28.768 -15.571 1 42.45 6 PHE B O 1
ATOM 1261 N N . PHE B 1 7 ? 63.305 26.886 -15.998 1 41.32 7 PHE B N 1
ATOM 1262 C CA . PHE B 1 7 ? 62.298 26.314 -16.884 1 41.32 7 PHE B CA 1
ATOM 1263 C C . PHE B 1 7 ? 61.136 25.739 -16.083 1 41.32 7 PHE B C 1
ATOM 1265 O O . PHE B 1 7 ? 61.322 24.822 -15.28 1 41.32 7 PHE B O 1
ATOM 1272 N N . VAL B 1 8 ? 60.168 26.586 -15.668 1 42.78 8 VAL B N 1
ATOM 1273 C CA . VAL B 1 8 ? 58.936 26.119 -15.041 1 42.78 8 VAL B CA 1
ATOM 1274 C C . VAL B 1 8 ? 58.187 25.196 -15.999 1 42.78 8 VAL B C 1
ATOM 1276 O O . VAL B 1 8 ? 57.817 25.605 -17.103 1 42.78 8 VAL B O 1
ATOM 1279 N N . THR B 1 9 ? 58.554 23.922 -16.048 1 37.5 9 THR B N 1
ATOM 1280 C CA . THR B 1 9 ? 57.783 22.916 -16.771 1 37.5 9 THR B CA 1
ATOM 1281 C C . THR B 1 9 ? 56.331 22.908 -16.302 1 37.5 9 THR B C 1
ATOM 1283 O O . THR B 1 9 ? 56.058 22.73 -15.113 1 37.5 9 THR B O 1
ATOM 1286 N N . LEU B 1 10 ? 55.432 23.681 -16.921 1 38.58 10 LEU B N 1
ATOM 1287 C CA . LEU B 1 10 ? 53.984 23.606 -16.758 1 38.58 10 LEU B CA 1
ATOM 1288 C C . LEU B 1 10 ? 53.482 22.188 -17.007 1 38.58 10 LEU B C 1
ATOM 1290 O O . LEU B 1 10 ? 53.641 21.652 -18.106 1 38.58 10 LEU B O 1
ATOM 1294 N N . ALA B 1 11 ? 53.552 21.3 -16.01 1 37.28 11 ALA B N 1
ATOM 1295 C CA . ALA B 1 11 ? 52.899 19.996 -16.088 1 37.28 11 ALA B CA 1
ATOM 1296 C C . ALA B 1 11 ? 51.432 20.14 -16.483 1 37.28 11 ALA B C 1
ATOM 1298 O O . ALA B 1 11 ? 50.675 20.863 -15.831 1 37.28 11 ALA B O 1
ATOM 1299 N N . TYR B 1 12 ? 51.139 20.093 -17.808 1 37.17 12 TYR B N 1
ATOM 1300 C CA . TYR B 1 12 ? 49.773 19.948 -18.297 1 37.17 12 TYR B CA 1
ATOM 1301 C C . TYR B 1 12 ? 49.063 18.793 -17.599 1 37.17 12 TYR B C 1
ATOM 1303 O O . TYR B 1 12 ? 49.493 17.642 -17.698 1 37.17 12 TYR B O 1
ATOM 1311 N N . PHE B 1 13 ? 48.529 19.065 -16.409 1 40.77 13 PHE B N 1
ATOM 1312 C CA . PHE B 1 13 ? 47.637 18.078 -15.813 1 40.77 13 PHE B CA 1
ATOM 1313 C C . PHE B 1 13 ? 46.525 17.698 -16.783 1 40.77 13 PHE B C 1
ATOM 1315 O O . PHE B 1 13 ? 45.713 18.542 -17.167 1 40.77 13 PHE B O 1
ATOM 1322 N N . LEU B 1 14 ? 46.765 16.732 -17.689 1 39.33 14 LEU B N 1
ATOM 1323 C CA . LEU B 1 14 ? 45.693 16.106 -18.456 1 39.33 14 LEU B CA 1
ATOM 1324 C C . LEU B 1 14 ? 44.592 15.594 -17.534 1 39.33 14 LEU B C 1
ATOM 1326 O O . LEU B 1 14 ? 44.821 14.686 -16.731 1 39.33 14 LEU B O 1
ATOM 1330 N N . ALA B 1 15 ? 43.704 16.49 -17.135 1 36.56 15 ALA B N 1
ATOM 1331 C CA . ALA B 1 15 ? 42.465 16.042 -16.505 1 36.56 15 ALA B CA 1
ATOM 1332 C C . ALA B 1 15 ? 41.779 14.969 -17.346 1 36.56 15 ALA B C 1
ATOM 1334 O O . ALA B 1 15 ? 41.333 15.239 -18.464 1 36.56 15 ALA B O 1
ATOM 1335 N N . LEU B 1 16 ? 42.231 13.72 -17.24 1 37.78 16 LEU B N 1
ATOM 1336 C CA . LEU B 1 16 ? 41.413 12.644 -17.789 1 37.78 16 LEU B CA 1
ATOM 1337 C C . LEU B 1 16 ? 39.963 12.779 -17.337 1 37.78 16 LEU B C 1
ATOM 1339 O O . LEU B 1 16 ? 39.667 12.676 -16.145 1 37.78 16 LEU B O 1
ATOM 1343 N N . THR B 1 17 ? 39.167 13.532 -18.074 1 37.55 17 THR B N 1
ATOM 1344 C CA . THR B 1 17 ? 37.717 13.429 -17.942 1 37.55 17 THR B CA 1
ATOM 1345 C C . THR B 1 17 ? 37.264 11.978 -18.072 1 37.55 17 THR B C 1
ATOM 1347 O O . THR B 1 17 ? 37.355 11.388 -19.15 1 37.55 17 THR B O 1
ATOM 1350 N N . LEU B 1 18 ? 37.55 11.137 -17.051 1 35.4 18 LEU B N 1
ATOM 1351 C CA . LEU B 1 18 ? 36.776 9.901 -17.063 1 35.4 18 LEU B CA 1
ATOM 1352 C C . LEU B 1 18 ? 35.305 10.184 -17.35 1 35.4 18 LEU B C 1
ATOM 1354 O O . LEU B 1 18 ? 34.642 10.884 -16.581 1 35.4 18 LEU B O 1
ATOM 1358 N N . THR B 1 19 ? 34.949 10.198 -18.607 1 35.52 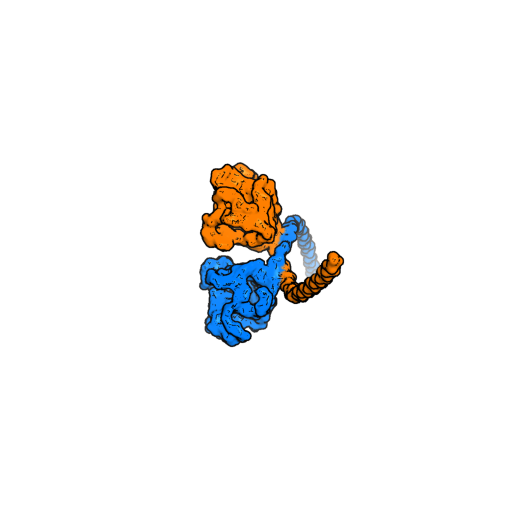19 THR B N 1
ATOM 1359 C CA . THR B 1 19 ? 33.54 10.084 -18.967 1 35.52 19 THR B CA 1
ATOM 1360 C C . THR B 1 19 ? 32.905 8.873 -18.289 1 35.52 19 THR B C 1
ATOM 1362 O O . THR B 1 19 ? 33.292 7.733 -18.554 1 35.52 19 THR B O 1
ATOM 1365 N N . VAL B 1 20 ? 32.641 8.968 -16.986 1 33.39 20 VAL B N 1
ATOM 1366 C CA . VAL B 1 20 ? 31.708 7.965 -16.484 1 33.39 20 VAL B CA 1
ATOM 1367 C C . VAL B 1 20 ? 30.574 7.766 -17.487 1 33.39 20 VAL B C 1
ATOM 1369 O O . VAL B 1 20 ? 29.843 8.708 -17.803 1 33.39 20 VAL B O 1
ATOM 1372 N N . ASN B 1 21 ? 30.817 7.032 -18.559 1 35.75 21 ASN B N 1
ATOM 1373 C CA . ASN B 1 21 ? 29.683 6.527 -19.327 1 35.75 21 ASN B CA 1
ATOM 1374 C C . ASN B 1 21 ? 28.499 6.193 -18.425 1 35.75 21 ASN B C 1
ATOM 1376 O O . ASN B 1 21 ? 28.678 5.645 -17.336 1 35.75 21 ASN B O 1
ATOM 1380 N N . GLY B 1 22 ? 27.525 7.047 -18.507 1 33.27 22 GLY B N 1
ATOM 1381 C CA . GLY B 1 22 ? 26.233 6.808 -17.884 1 33.27 22 GLY B CA 1
ATOM 1382 C C . GLY B 1 22 ? 25.818 5.349 -17.911 1 33.27 22 GLY B C 1
ATOM 1383 O O . GLY B 1 22 ? 25.894 4.696 -18.953 1 33.27 22 GLY B O 1
ATOM 1384 N N . MET B 1 23 ? 26.184 4.617 -16.9 1 31.98 23 MET B N 1
ATOM 1385 C CA . MET B 1 23 ? 25.505 3.329 -16.794 1 31.98 23 MET B CA 1
ATOM 1386 C C . MET B 1 23 ? 24.106 3.401 -17.398 1 31.98 23 MET B C 1
ATOM 1388 O O . MET B 1 23 ? 23.427 4.423 -17.283 1 31.98 23 MET B O 1
ATOM 1392 N N . PRO B 1 24 ? 23.877 2.683 -18.471 1 32.96 24 PRO B N 1
ATOM 1393 C CA . PRO B 1 24 ? 22.499 2.693 -18.966 1 32.96 24 PRO B CA 1
ATOM 1394 C C . PRO B 1 24 ? 21.467 2.716 -17.84 1 32.96 24 PRO B C 1
ATOM 1396 O O . PRO B 1 24 ? 21.582 1.953 -16.878 1 32.96 24 PRO B O 1
ATOM 1399 N N . GLN B 1 25 ? 21.024 3.886 -17.43 1 33 25 GLN B N 1
ATOM 1400 C CA . GLN B 1 25 ? 19.824 3.898 -16.6 1 33 25 GLN B CA 1
ATOM 1401 C C . GLN B 1 25 ? 18.807 2.869 -17.087 1 33 25 GLN B C 1
ATOM 1403 O O . GLN B 1 25 ? 18.223 3.027 -18.161 1 33 25 GLN B O 1
ATOM 1408 N N . ALA B 1 26 ? 19.057 1.651 -16.992 1 33.91 26 ALA B N 1
ATOM 1409 C CA . ALA B 1 26 ? 17.931 0.758 -17.257 1 33.91 26 ALA B CA 1
ATOM 1410 C C . ALA B 1 26 ? 16.603 1.442 -16.942 1 33.91 26 ALA B C 1
ATOM 1412 O O . ALA B 1 26 ? 16.365 1.854 -15.804 1 33.91 26 ALA B O 1
ATOM 1413 N N . ARG B 1 27 ? 16.105 2.281 -17.776 1 41.24 27 ARG B N 1
ATOM 1414 C CA . ARG B 1 27 ? 14.758 2.843 -17.785 1 41.24 27 ARG B CA 1
ATOM 1415 C C . ARG B 1 27 ? 13.76 1.883 -17.147 1 41.24 27 ARG B C 1
ATOM 1417 O O . ARG B 1 27 ? 13.388 0.874 -17.749 1 41.24 27 ARG B O 1
ATOM 1424 N N . GLN B 1 28 ? 13.895 1.579 -15.899 1 50.73 28 GLN B N 1
ATOM 1425 C CA . GLN B 1 28 ? 12.786 0.838 -15.307 1 50.73 28 GLN B CA 1
ATOM 1426 C C . GLN B 1 28 ? 11.45 1.288 -15.89 1 50.73 28 GLN B C 1
ATOM 1428 O O . GLN B 1 28 ? 11.109 2.471 -15.834 1 50.73 28 GLN B O 1
ATOM 1433 N N . ASN B 1 29 ? 11.119 0.916 -17.02 1 61.99 29 ASN B N 1
ATOM 1434 C CA . ASN B 1 29 ? 9.81 1.16 -17.615 1 61.99 29 ASN B CA 1
ATOM 1435 C C . ASN B 1 29 ? 8.733 1.332 -16.547 1 61.99 29 ASN B C 1
ATOM 1437 O O . ASN B 1 29 ? 8.425 0.392 -15.812 1 61.99 29 ASN B O 1
ATOM 1441 N N . GLY B 1 30 ? 8.673 2.539 -15.99 1 81.89 30 GLY B N 1
ATOM 1442 C CA . GLY B 1 30 ? 7.669 2.952 -15.023 1 81.89 30 GLY B CA 1
ATOM 1443 C C . GLY B 1 30 ? 6.249 2.676 -15.481 1 81.89 30 GLY B C 1
ATOM 1444 O O . GLY B 1 30 ? 5.988 2.573 -16.681 1 81.89 30 GLY B O 1
ATOM 1445 N N . ALA B 1 31 ? 5.461 2.131 -14.596 1 92.38 31 ALA B N 1
ATOM 1446 C CA . ALA B 1 31 ? 4.019 1.993 -14.779 1 92.38 31 ALA B CA 1
ATOM 1447 C C . ALA B 1 31 ? 3.254 2.862 -13.784 1 92.38 31 ALA B C 1
ATOM 1449 O O . ALA B 1 31 ? 3.86 3.561 -12.968 1 92.38 31 ALA B O 1
ATOM 1450 N N . THR B 1 32 ? 2.008 3.021 -14.087 1 93.93 32 THR B N 1
ATOM 1451 C CA . THR B 1 32 ? 1.18 3.787 -13.162 1 93.93 32 THR B CA 1
ATOM 1452 C C . THR B 1 32 ? -0.04 2.978 -12.731 1 93.93 32 THR B C 1
ATOM 1454 O O . THR B 1 32 ? -0.476 2.074 -13.447 1 93.93 32 THR B O 1
ATOM 1457 N N . ILE B 1 33 ? -0.451 3.267 -11.584 1 93.26 33 ILE B N 1
ATOM 1458 C CA . ILE B 1 33 ? -1.711 2.699 -11.116 1 93.26 33 ILE B CA 1
ATOM 1459 C C . ILE B 1 33 ? -2.656 3.82 -10.689 1 93.26 33 ILE B C 1
ATOM 1461 O O . ILE B 1 33 ? -2.21 4.895 -10.282 1 93.26 33 ILE B O 1
ATOM 1465 N N . GLU B 1 34 ? -3.953 3.477 -10.793 1 93.55 34 GLU B N 1
ATOM 1466 C CA . GLU B 1 34 ? -4.97 4.471 -10.462 1 93.55 34 GLU B CA 1
ATOM 1467 C C . GLU B 1 34 ? -5.143 4.603 -8.952 1 93.55 34 GLU B C 1
ATOM 1469 O O . GLU B 1 34 ? -5.179 3.601 -8.236 1 93.55 34 GLU B O 1
ATOM 1474 N N . VAL B 1 35 ? -5.157 5.81 -8.508 1 93.68 35 VAL B N 1
ATOM 1475 C CA . VAL B 1 35 ? -5.444 6.14 -7.116 1 93.68 35 VAL B CA 1
ATOM 1476 C C . VAL B 1 35 ? -6.47 7.269 -7.054 1 93.68 35 VAL B C 1
ATOM 1478 O O . VAL B 1 35 ? -6.727 7.939 -8.057 1 93.68 35 VAL B O 1
ATOM 1481 N N . THR B 1 36 ? -7.121 7.449 -5.942 1 94.88 36 THR B N 1
ATOM 1482 C CA . THR B 1 36 ? -8.087 8.524 -5.754 1 94.88 36 THR B CA 1
ATOM 1483 C C . THR B 1 36 ? -7.442 9.715 -5.05 1 94.88 36 THR B C 1
ATOM 1485 O O . THR B 1 36 ? -6.969 9.591 -3.918 1 94.88 36 THR B O 1
ATOM 1488 N N . PRO B 1 37 ? -7.427 10.852 -5.693 1 95.91 37 PRO B N 1
ATOM 1489 C CA . PRO B 1 37 ? -6.834 12.015 -5.029 1 95.91 37 PRO B CA 1
ATOM 1490 C C . PRO B 1 37 ? -7.702 12.553 -3.894 1 95.91 37 PRO B C 1
ATOM 1492 O O . PRO B 1 37 ? -8.929 12.595 -4.017 1 95.91 37 PRO B O 1
ATOM 1495 N N . VAL B 1 38 ? -7.072 12.809 -2.849 1 97.08 38 VAL B N 1
ATOM 1496 C CA . VAL B 1 38 ? -7.729 13.535 -1.766 1 97.08 38 VAL B CA 1
ATOM 1497 C C . VAL B 1 38 ? -7.425 15.026 -1.885 1 97.08 38 VAL B C 1
ATOM 1499 O O . VAL B 1 38 ? -8.34 15.854 -1.892 1 97.08 38 VAL B O 1
ATOM 1502 N N . GLY B 1 39 ? -6.126 15.35 -1.945 1 96.52 39 GLY B N 1
ATOM 1503 C CA . GLY B 1 39 ? -5.683 16.731 -2.049 1 96.52 39 GLY B CA 1
ATOM 1504 C C . GLY B 1 39 ? -4.26 16.94 -1.565 1 96.52 39 GLY B C 1
ATOM 1505 O O . GLY B 1 39 ? -3.591 15.987 -1.161 1 96.52 39 GLY B O 1
ATOM 1506 N N . ASN B 1 40 ? -3.817 18.186 -1.69 1 96.89 40 ASN B N 1
ATOM 1507 C CA . ASN B 1 40 ? -2.502 18.581 -1.197 1 96.89 40 ASN B CA 1
ATOM 1508 C C . ASN B 1 40 ? -2.564 19.044 0.256 1 96.89 40 ASN B C 1
ATOM 1510 O O . ASN B 1 40 ? -3.527 19.695 0.664 1 96.89 40 ASN B O 1
ATOM 1514 N N . LEU B 1 41 ? -1.469 18.658 0.966 1 97.73 41 LEU B N 1
ATOM 1515 C CA . LEU B 1 41 ? -1.338 19.265 2.286 1 97.73 41 LEU B CA 1
ATOM 1516 C C . LEU B 1 41 ? -1.276 20.785 2.182 1 97.73 41 LEU B C 1
ATOM 1518 O O . LEU B 1 41 ? -0.484 21.326 1.406 1 97.73 41 LEU B O 1
ATOM 1522 N N . VAL B 1 42 ? -2.14 21.453 2.842 1 94.38 42 VAL B N 1
ATOM 1523 C CA . VAL B 1 42 ? -2.019 22.898 3 1 94.38 42 VAL B CA 1
ATOM 1524 C C . VAL B 1 42 ? -0.99 23.215 4.083 1 94.38 42 VAL B C 1
ATOM 1526 O O . VAL B 1 42 ? -1.205 22.912 5.259 1 94.38 42 VAL B O 1
ATOM 1529 N N . ARG B 1 43 ? 0.148 23.741 3.543 1 89.43 43 ARG B N 1
ATOM 1530 C CA . ARG B 1 43 ? 1.304 23.945 4.411 1 89.43 43 ARG B CA 1
ATOM 1531 C C . ARG B 1 43 ? 1.024 25.027 5.449 1 89.43 43 ARG B C 1
ATOM 1533 O O . ARG B 1 43 ? 0.478 26.083 5.121 1 89.43 43 ARG B O 1
ATOM 1540 N N . THR B 1 44 ? 1.676 24.724 6.613 1 81.09 44 THR B N 1
ATOM 1541 C CA . THR B 1 44 ? 1.666 25.776 7.623 1 81.09 44 THR B CA 1
ATOM 1542 C C . THR B 1 44 ? 3.07 26.016 8.169 1 81.09 44 THR B C 1
ATOM 1544 O O . THR B 1 44 ? 3.473 27.162 8.379 1 81.09 44 THR B O 1
ATOM 1547 N N . GLN B 1 45 ? 3.806 24.949 8.328 1 88.89 45 GLN B N 1
ATOM 1548 C CA . GLN B 1 45 ? 5.111 25.1 8.963 1 88.89 45 GLN B CA 1
ATOM 1549 C C . GLN B 1 45 ? 6.076 24.012 8.501 1 88.89 45 GLN B C 1
ATOM 1551 O O . GLN B 1 45 ? 5.662 23.026 7.889 1 88.89 45 GLN B O 1
ATOM 1556 N N . HIS B 1 46 ? 7.333 24.215 8.603 1 95.86 46 HIS B N 1
ATOM 1557 C CA . HIS B 1 46 ? 8.415 23.242 8.499 1 95.86 46 HIS B CA 1
ATOM 1558 C C . HIS B 1 46 ? 8.488 22.646 7.098 1 95.86 46 HIS B C 1
ATOM 1560 O O . HIS B 1 46 ? 8.805 21.465 6.937 1 95.86 46 HIS B O 1
ATOM 1566 N N . ARG B 1 47 ? 8.167 23.389 6.157 1 94.92 47 ARG B N 1
ATOM 1567 C CA . ARG B 1 47 ? 8.307 23.045 4.745 1 94.92 47 ARG B CA 1
ATOM 1568 C C . ARG B 1 47 ? 7.516 21.786 4.407 1 94.92 47 ARG B C 1
ATOM 1570 O O . ARG B 1 47 ? 7.912 21.014 3.532 1 94.92 47 ARG B O 1
ATOM 1577 N N . VAL B 1 48 ? 6.494 21.573 5.147 1 97.27 48 VAL B N 1
ATOM 1578 C CA . VAL B 1 48 ? 5.692 20.379 4.902 1 97.27 48 VAL B CA 1
ATOM 1579 C C . VAL B 1 48 ? 4.945 20.522 3.578 1 97.27 48 VAL B C 1
ATOM 1581 O O . VAL B 1 48 ? 4.372 21.576 3.292 1 97.27 48 VAL B O 1
ATOM 1584 N N . SER B 1 49 ? 5.043 19.537 2.768 1 97.75 49 SER B N 1
ATOM 1585 C CA . SER B 1 49 ? 4.234 19.399 1.561 1 97.75 49 SER B CA 1
ATOM 1586 C C . SER B 1 49 ? 4.031 17.932 1.197 1 97.75 49 SER B C 1
ATOM 1588 O O . SER B 1 49 ? 4.739 17.058 1.701 1 97.75 49 SER B O 1
ATOM 1590 N N . GLY B 1 50 ? 3.048 17.737 0.378 1 96.97 50 GLY B N 1
ATOM 1591 C CA . GLY B 1 50 ? 2.728 16.393 -0.073 1 96.97 50 GLY B CA 1
ATOM 1592 C C . GLY B 1 50 ? 1.342 16.28 -0.678 1 96.97 50 GLY B C 1
ATOM 1593 O O . GLY B 1 50 ? 0.494 17.151 -0.467 1 96.97 50 GLY B O 1
ATOM 1594 N N . GLU B 1 51 ? 1.151 15.23 -1.424 1 97.3 51 GLU B N 1
ATOM 1595 C CA . GLU B 1 51 ? -0.124 14.89 -2.047 1 97.3 51 GLU B CA 1
ATOM 1596 C C . GLU B 1 51 ? -0.706 13.611 -1.452 1 97.3 51 GLU B C 1
ATOM 1598 O O . GLU B 1 51 ? -0.016 12.593 -1.361 1 97.3 51 GLU B O 1
ATOM 1603 N N . LEU B 1 52 ? -1.977 13.739 -1.083 1 97.45 52 LEU B N 1
ATOM 1604 C CA . LEU B 1 52 ? -2.608 12.599 -0.427 1 97.45 52 LEU B CA 1
ATOM 1605 C C . LEU B 1 52 ? -3.552 11.876 -1.382 1 97.45 52 LEU B C 1
ATOM 1607 O O . LEU B 1 52 ? -4.32 12.515 -2.104 1 97.45 52 LEU B O 1
ATOM 1611 N N . TYR B 1 53 ? -3.424 10.511 -1.368 1 96.29 53 TYR B N 1
ATOM 1612 C CA . TYR B 1 53 ? -4.284 9.655 -2.178 1 96.29 53 TYR B CA 1
ATOM 1613 C C . TYR B 1 53 ? -4.876 8.528 -1.34 1 96.29 53 TYR B C 1
ATOM 1615 O O . TYR B 1 53 ? -4.235 8.035 -0.409 1 96.29 53 TYR B O 1
ATOM 1623 N N . ILE B 1 54 ? -6.089 8.165 -1.716 1 94.88 54 ILE B N 1
ATOM 1624 C CA . ILE B 1 54 ? -6.63 6.89 -1.259 1 94.88 54 ILE B CA 1
ATOM 1625 C C . ILE B 1 54 ? -6.186 5.774 -2.202 1 94.88 54 ILE B C 1
ATOM 1627 O O . ILE B 1 54 ? -6.468 5.816 -3.402 1 94.88 54 ILE B O 1
ATOM 1631 N N . PHE B 1 55 ? -5.387 4.953 -1.63 1 91.19 55 PHE B N 1
ATOM 1632 C CA . PHE B 1 55 ? -4.936 3.813 -2.42 1 91.19 55 PHE B CA 1
ATOM 1633 C C . PHE B 1 55 ? -5.996 2.718 -2.445 1 91.19 55 PHE B C 1
ATOM 1635 O O . PHE B 1 55 ? -6.304 2.169 -3.505 1 91.19 55 PHE B O 1
ATOM 1642 N N . ASN B 1 56 ? -6.503 2.343 -1.364 1 87.31 56 ASN B N 1
ATOM 1643 C CA . ASN B 1 56 ? -7.658 1.474 -1.163 1 87.31 56 ASN B CA 1
ATOM 1644 C C . ASN B 1 56 ? -8.349 1.759 0.167 1 87.31 56 ASN B C 1
ATOM 1646 O O . ASN B 1 56 ? -8.13 2.81 0.773 1 87.31 56 ASN B O 1
ATOM 1650 N N . GLN B 1 57 ? -9.171 0.887 0.709 1 89.08 57 GLN B N 1
ATOM 1651 C CA . GLN B 1 57 ? -9.99 1.175 1.881 1 89.08 57 GLN B CA 1
ATOM 1652 C C . GLN B 1 57 ? -9.128 1.328 3.131 1 89.08 57 GLN B C 1
ATOM 1654 O O . GLN B 1 57 ? -9.509 2.026 4.073 1 89.08 57 GLN B O 1
ATOM 1659 N N . THR B 1 58 ? -7.884 0.733 3.105 1 87.49 58 THR B N 1
ATOM 1660 C CA . THR B 1 58 ? -7.165 0.664 4.372 1 87.49 58 THR B CA 1
ATOM 1661 C C . THR B 1 58 ? -5.807 1.353 4.262 1 87.49 58 THR B C 1
ATOM 1663 O O . THR B 1 58 ? -5.086 1.478 5.254 1 87.49 58 THR B O 1
ATOM 1666 N N . LEU B 1 59 ? -5.437 1.816 3.066 1 89.81 59 LEU B N 1
ATOM 1667 C CA . LEU B 1 59 ? -4.131 2.431 2.857 1 89.81 59 LEU B CA 1
ATOM 1668 C C . LEU B 1 59 ? -4.275 3.81 2.221 1 89.81 59 LEU B C 1
ATOM 1670 O O . LEU B 1 59 ? -5.073 3.993 1.299 1 89.81 59 LEU B O 1
ATOM 1674 N N . LEU B 1 60 ? -3.555 4.705 2.705 1 93.89 60 LEU B N 1
ATOM 1675 C CA . LEU B 1 60 ? -3.343 6.006 2.081 1 93.89 60 LEU B CA 1
ATOM 1676 C C . LEU B 1 60 ? -1.908 6.142 1.583 1 93.89 60 LEU B C 1
ATOM 1678 O O . LEU B 1 60 ? -1.005 5.471 2.087 1 93.89 60 LEU B O 1
ATOM 1682 N N . ILE B 1 61 ? -1.772 6.995 0.632 1 93.96 61 ILE B N 1
ATOM 1683 C CA . ILE B 1 61 ? -0.453 7.355 0.124 1 93.96 61 ILE B CA 1
ATOM 1684 C C . ILE B 1 61 ? -0.224 8.854 0.301 1 93.96 61 ILE B C 1
ATOM 1686 O O . ILE B 1 61 ? -1.026 9.67 -0.159 1 93.96 61 ILE B O 1
ATOM 1690 N N . LEU B 1 62 ? 0.777 9.168 1.016 1 95.35 62 LEU B N 1
ATOM 1691 C CA . LEU B 1 62 ? 1.321 10.521 1.022 1 95.35 62 LEU B CA 1
ATOM 1692 C C . LEU B 1 62 ? 2.545 10.619 0.117 1 95.35 62 LEU B C 1
ATOM 1694 O O . LEU B 1 62 ? 3.631 10.166 0.483 1 95.35 62 LEU B O 1
ATOM 1698 N N . ASP B 1 63 ? 2.299 11.205 -1.037 1 93.78 63 ASP B N 1
ATOM 1699 C CA . ASP B 1 63 ? 3.329 11.236 -2.072 1 93.78 63 ASP B CA 1
ATOM 1700 C C . ASP B 1 63 ? 4.051 12.582 -2.087 1 93.78 63 ASP B C 1
ATOM 1702 O O . ASP B 1 63 ? 3.496 13.595 -1.658 1 93.78 63 ASP B O 1
ATOM 1706 N N . ASN B 1 64 ? 5.353 12.544 -2.593 1 94.72 64 ASN B N 1
ATOM 1707 C CA . ASN B 1 64 ? 6.166 13.754 -2.656 1 94.72 64 ASN B CA 1
ATOM 1708 C C . ASN B 1 64 ? 6.187 14.486 -1.318 1 94.72 64 ASN B C 1
ATOM 1710 O O . ASN B 1 64 ? 6.12 15.716 -1.277 1 94.72 64 ASN B O 1
ATOM 1714 N N . PHE B 1 65 ? 6.273 13.692 -0.294 1 94.86 65 PHE B N 1
ATOM 1715 C CA . PHE B 1 65 ? 6.267 14.256 1.05 1 94.86 65 PHE B CA 1
ATOM 1716 C C . PHE B 1 65 ? 7.6 14.928 1.361 1 94.86 65 PHE B C 1
ATOM 1718 O O . PHE B 1 65 ? 8.661 14.323 1.188 1 94.86 65 PHE B O 1
ATOM 1725 N N . THR B 1 66 ? 7.519 16.158 1.752 1 96.66 66 THR B N 1
ATOM 1726 C CA . THR B 1 66 ? 8.66 16.955 2.191 1 96.66 66 THR B CA 1
ATOM 1727 C C . THR B 1 66 ? 8.445 17.469 3.611 1 96.66 66 THR B C 1
ATOM 1729 O O . THR B 1 66 ? 7.348 17.914 3.957 1 96.66 66 THR B O 1
ATOM 1732 N N . PHE B 1 67 ? 9.436 17.3 4.453 1 96.93 67 PHE B N 1
ATOM 1733 C CA . PHE B 1 67 ? 9.469 17.721 5.848 1 96.93 67 PHE B CA 1
ATOM 1734 C C . PHE B 1 67 ? 10.904 17.933 6.316 1 96.93 67 PHE B C 1
ATOM 1736 O O . PHE B 1 67 ? 11.785 17.123 6.022 1 96.93 67 PHE B O 1
ATOM 1743 N N . ASP B 1 68 ? 11.157 18.997 7.055 1 97 68 ASP B N 1
ATOM 1744 C CA . ASP B 1 68 ? 12.536 19.336 7.393 1 97 68 ASP B CA 1
ATOM 1745 C C . ASP B 1 68 ? 13.023 18.527 8.593 1 97 68 ASP B C 1
ATOM 1747 O O . ASP B 1 68 ? 14.185 18.634 8.991 1 97 68 ASP B O 1
ATOM 1751 N N . GLY B 1 69 ? 12.166 17.712 9.137 1 93.46 69 GLY B N 1
ATOM 1752 C CA . GLY B 1 69 ? 12.546 16.83 10.229 1 93.46 69 GLY B CA 1
ATOM 1753 C C . GLY B 1 69 ? 12.623 17.537 11.569 1 93.46 69 GLY B C 1
ATOM 1754 O O . GLY B 1 69 ? 13.073 16.956 12.559 1 93.46 69 GLY B O 1
ATOM 1755 N N . LEU B 1 70 ? 12.136 18.72 11.523 1 92.81 70 LEU B N 1
ATOM 1756 C CA . LEU B 1 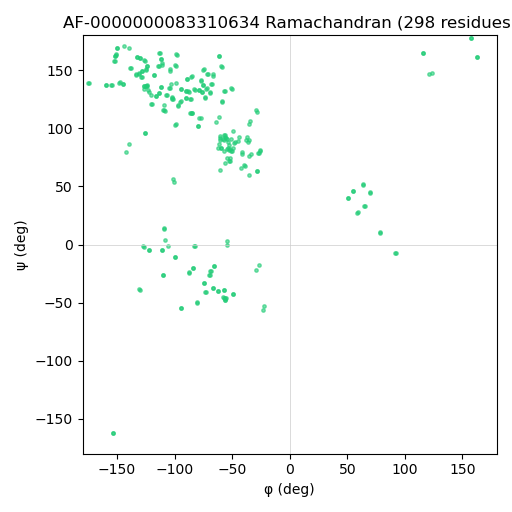70 ? 12.193 19.479 12.768 1 92.81 70 LEU B CA 1
ATOM 1757 C C . LEU B 1 70 ? 10.825 19.528 13.438 1 92.81 70 LEU B C 1
ATOM 1759 O O . LEU B 1 70 ? 9.801 19.307 12.787 1 92.81 70 LEU B O 1
ATOM 1763 N N . GLY B 1 71 ? 10.779 19.631 14.756 1 91.27 71 GLY B N 1
ATOM 1764 C CA . GLY B 1 71 ? 9.588 19.593 15.589 1 91.27 71 GLY B CA 1
ATOM 1765 C C . GLY B 1 71 ? 9.612 18.476 16.615 1 91.27 71 GLY B C 1
ATOM 1766 O O . GLY B 1 71 ? 10.181 17.411 16.367 1 91.27 71 GLY B O 1
ATOM 1767 N N . ALA B 1 72 ? 9.027 18.752 17.714 1 89.12 72 ALA B N 1
ATOM 1768 C CA . ALA B 1 72 ? 9.027 17.769 18.794 1 89.12 72 ALA B CA 1
ATOM 1769 C C . ALA B 1 72 ? 7.759 16.92 18.763 1 89.12 72 ALA B C 1
ATOM 1771 O O . ALA B 1 72 ? 6.647 17.453 18.782 1 89.12 72 ALA B O 1
ATOM 1772 N N . GLY B 1 73 ? 7.973 15.569 18.671 1 92.08 73 GLY B N 1
ATOM 1773 C CA . GLY B 1 73 ? 6.816 14.69 18.743 1 92.08 73 GLY B CA 1
ATOM 1774 C C . GLY B 1 73 ? 5.849 14.88 17.59 1 92.08 73 GLY B C 1
ATOM 1775 O O . GLY B 1 73 ? 4.65 15.072 17.803 1 92.08 73 GLY B O 1
ATOM 1776 N N . VAL B 1 74 ? 6.322 14.847 16.36 1 95.14 74 VAL B N 1
ATOM 1777 C CA . VAL B 1 74 ? 5.5 15.035 15.168 1 95.14 74 VAL B CA 1
ATOM 1778 C C . VAL B 1 74 ? 4.966 13.686 14.692 1 95.14 74 VAL B C 1
ATOM 1780 O O . VAL B 1 74 ? 5.725 12.724 14.553 1 95.14 74 VAL B O 1
ATOM 1783 N N . TYR B 1 75 ? 3.623 13.622 14.542 1 94.48 75 TYR B N 1
ATOM 1784 C CA . TYR B 1 75 ? 2.932 12.411 14.112 1 94.48 75 TYR B CA 1
ATOM 1785 C C . TYR B 1 75 ? 1.977 12.707 12.962 1 94.48 75 TYR B C 1
ATOM 1787 O O . TYR B 1 75 ? 1.617 13.863 12.728 1 94.48 75 TYR B O 1
ATOM 1795 N N . ILE B 1 76 ? 1.641 11.611 12.278 1 95.91 76 ILE B N 1
ATOM 1796 C CA . ILE B 1 76 ? 0.497 11.702 11.377 1 95.91 76 ILE B CA 1
ATOM 1797 C C . ILE B 1 76 ? -0.791 11.422 12.149 1 95.91 76 ILE B C 1
ATOM 1799 O O . ILE B 1 76 ? -0.913 10.388 12.81 1 95.91 76 ILE B O 1
ATOM 1803 N N . ASN B 1 77 ? -1.686 12.324 12.064 1 96.02 77 ASN B N 1
ATOM 1804 C CA . ASN B 1 77 ? -2.981 12.207 12.726 1 96.02 77 ASN B CA 1
ATOM 1805 C C . ASN B 1 77 ? -4.126 12.182 11.717 1 96.02 77 ASN B C 1
ATOM 1807 O O . ASN B 1 77 ? -4.07 12.863 10.692 1 96.02 77 ASN B O 1
ATOM 1811 N N . ILE B 1 78 ? -5.131 11.406 12.092 1 97.24 78 ILE B N 1
ATOM 1812 C CA . ILE B 1 78 ? -6.372 11.469 11.327 1 97.24 78 ILE B CA 1
ATOM 1813 C C . ILE B 1 78 ? -7.543 11.752 12.266 1 97.24 78 ILE B C 1
ATOM 1815 O O . ILE B 1 78 ? -7.426 11.582 13.482 1 97.24 78 ILE B O 1
ATOM 1819 N N . ALA B 1 79 ? -8.637 12.282 11.668 1 97.89 79 ALA B N 1
ATOM 1820 C CA . ALA B 1 79 ? -9.925 12.361 12.352 1 97.89 79 ALA B CA 1
ATOM 1821 C C . ALA B 1 79 ? -11.021 11.68 11.538 1 97.89 79 ALA B C 1
ATOM 1823 O O . ALA B 1 79 ? -11.115 11.878 10.325 1 97.89 79 ALA B O 1
ATOM 1824 N N . THR B 1 80 ? -11.873 10.882 12.239 1 97.49 80 THR B N 1
ATOM 1825 C CA . THR B 1 80 ? -12.996 10.211 11.594 1 97.49 80 THR B CA 1
ATOM 1826 C C . THR B 1 80 ? -14.321 10.809 12.058 1 97.49 80 THR B C 1
ATOM 1828 O O . THR B 1 80 ? -15.384 10.446 11.549 1 97.49 80 THR B O 1
ATOM 1831 N N . LYS B 1 81 ? -14.183 11.7 12.99 1 97.29 81 LYS B N 1
ATOM 1832 C CA . LYS B 1 81 ? -15.354 12.375 13.544 1 97.29 81 LYS B CA 1
ATOM 1833 C C . LYS B 1 81 ? -15.182 13.891 13.511 1 97.29 81 LYS B C 1
ATOM 1835 O O . LYS B 1 81 ? -14.065 14.397 13.635 1 97.29 81 LYS B O 1
ATOM 1840 N N . GLY B 1 82 ? -16.322 14.581 13.36 1 97.07 82 GLY B N 1
ATOM 1841 C CA . GLY B 1 82 ? -16.319 16.035 13.344 1 97.07 82 GLY B CA 1
ATOM 1842 C C . GLY B 1 82 ? -16.758 16.618 12.014 1 97.07 82 GLY B C 1
ATOM 1843 O O . GLY B 1 82 ? -16.826 15.906 11.01 1 97.07 82 GLY B O 1
ATOM 1844 N N . ASN B 1 83 ? -17.075 17.903 12.074 1 95.88 83 ASN B N 1
ATOM 1845 C CA . ASN B 1 83 ? -17.552 18.568 10.866 1 95.88 83 ASN B CA 1
ATOM 1846 C C . ASN B 1 83 ? -16.749 19.831 10.568 1 95.88 83 ASN B C 1
AT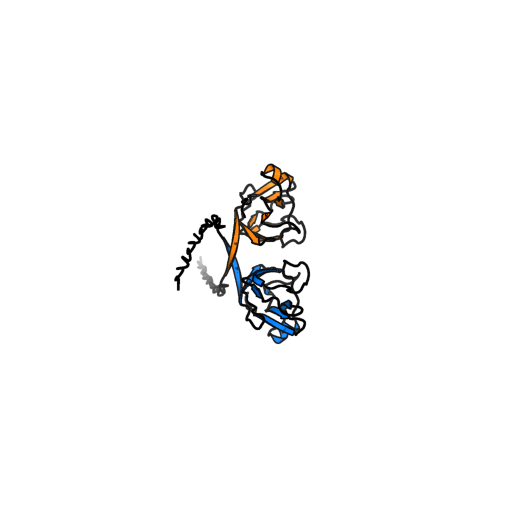OM 1848 O O . ASN B 1 83 ? -17.003 20.512 9.573 1 95.88 83 ASN B O 1
ATOM 1852 N N . ASN B 1 84 ? -15.824 20.089 11.442 1 96.98 84 ASN B N 1
ATOM 1853 C CA . ASN B 1 84 ? -14.948 21.237 11.231 1 96.98 84 ASN B CA 1
ATOM 1854 C C . ASN B 1 84 ? -13.567 21.007 11.838 1 96.98 84 ASN B C 1
ATOM 1856 O O . ASN B 1 84 ? -13.357 20.033 12.564 1 96.98 84 ASN B O 1
ATOM 1860 N N . ARG B 1 85 ? -12.645 21.906 11.497 1 97.2 85 ARG B N 1
ATOM 1861 C CA . ARG B 1 85 ? -11.242 21.764 11.871 1 97.2 85 ARG B CA 1
ATOM 1862 C C . ARG B 1 85 ? -11.09 21.615 13.381 1 97.2 85 ARG B C 1
ATOM 1864 O O . ARG B 1 85 ? -10.302 20.792 13.853 1 97.2 85 ARG B O 1
ATOM 1871 N N . ARG B 1 86 ? -11.808 22.482 14.161 1 97.96 86 ARG B N 1
ATOM 1872 C CA . ARG B 1 86 ? -11.723 22.402 15.616 1 97.96 86 ARG B CA 1
ATOM 1873 C C . ARG B 1 86 ? -12.097 21.009 16.11 1 97.96 86 ARG B C 1
ATOM 1875 O O . ARG B 1 86 ? -11.41 20.442 16.962 1 97.96 86 ARG B O 1
ATOM 1882 N N . GLN B 1 87 ? -13.159 20.502 15.631 1 98.52 87 GLN B N 1
ATOM 1883 C CA . GLN B 1 87 ? -13.615 19.173 16.025 1 98.52 87 GLN B CA 1
ATOM 1884 C C . GLN B 1 87 ? -12.65 18.095 15.542 1 98.52 87 GLN B C 1
ATOM 1886 O O . GLN B 1 87 ? -12.44 17.09 16.225 1 98.52 87 GLN B O 1
ATOM 1891 N N . TYR B 1 88 ? -12.077 18.246 14.35 1 98.22 88 TYR B N 1
ATOM 1892 C CA . TYR B 1 88 ? -11.076 17.3 13.869 1 98.22 88 TYR B CA 1
ATOM 1893 C C . TYR B 1 88 ? -9.903 17.208 14.837 1 98.22 88 TYR B C 1
ATOM 1895 O O . TYR B 1 88 ? -9.457 16.111 15.18 1 98.22 88 TYR B O 1
ATOM 1903 N N . ILE B 1 89 ? -9.421 18.387 15.292 1 98.03 89 ILE B N 1
ATOM 1904 C CA . ILE B 1 89 ? -8.287 18.441 16.208 1 98.03 89 ILE B CA 1
ATOM 1905 C C . ILE B 1 89 ? -8.645 17.733 17.513 1 98.03 89 ILE B C 1
ATOM 1907 O O . ILE B 1 89 ? -7.837 16.975 18.057 1 98.03 89 ILE B O 1
ATOM 1911 N N . GLN B 1 90 ? -9.843 17.91 17.975 1 97.93 90 GLN B N 1
ATOM 1912 C CA . GLN B 1 90 ? -10.283 17.329 19.239 1 97.93 90 GLN B CA 1
ATOM 1913 C C . GLN B 1 90 ? -10.419 15.813 19.129 1 97.93 90 GLN B C 1
ATOM 1915 O O . GLN B 1 90 ? -10.24 15.095 20.115 1 97.93 90 GLN B O 1
ATOM 1920 N N . ASN B 1 91 ? -10.662 15.251 17.977 1 97.95 91 ASN B N 1
ATOM 1921 C CA . ASN B 1 91 ? -10.945 13.833 17.784 1 97.95 91 ASN B CA 1
ATOM 1922 C C . ASN B 1 91 ? -9.792 13.121 17.082 1 97.95 91 ASN B C 1
ATOM 1924 O O . ASN B 1 91 ? -9.943 11.986 16.626 1 97.95 91 ASN B O 1
ATOM 1928 N N . ARG B 1 92 ? -8.65 13.726 16.996 1 97.32 92 ARG B N 1
ATOM 1929 C CA . ARG B 1 92 ? -7.538 13.202 16.209 1 97.32 92 ARG B CA 1
ATOM 1930 C C . ARG B 1 92 ? -6.931 11.97 16.873 1 97.32 92 ARG B C 1
ATOM 1932 O O . ARG B 1 92 ? -6.899 11.872 18.101 1 97.32 92 ARG B O 1
ATOM 1939 N N . GLU B 1 93 ? -6.474 11.077 16.05 1 94.15 93 GLU B N 1
ATOM 1940 C CA . GLU B 1 93 ? -5.752 9.884 16.483 1 94.15 93 GLU B CA 1
ATOM 1941 C C . GLU B 1 93 ? -4.495 9.666 15.646 1 94.15 93 GLU B C 1
ATOM 1943 O O . GLU B 1 93 ? -4.491 9.928 14.442 1 94.15 93 GLU B O 1
ATOM 1948 N N . ILE B 1 94 ? -3.46 9.128 16.319 1 92.74 94 ILE B N 1
ATOM 1949 C CA . ILE B 1 94 ? -2.193 8.841 15.655 1 92.74 94 ILE B CA 1
ATOM 1950 C C . ILE B 1 94 ? -2.332 7.585 14.798 1 92.74 94 ILE B C 1
ATOM 1952 O O . ILE B 1 94 ? -2.94 6.6 15.224 1 92.74 94 ILE B O 1
ATOM 1956 N N . VAL B 1 95 ? -1.877 7.719 13.545 1 90.07 95 VAL B N 1
ATOM 1957 C CA . VAL B 1 95 ? -1.861 6.531 12.698 1 90.07 95 VAL B CA 1
ATOM 1958 C C . VAL B 1 95 ? -0.419 6.141 12.381 1 90.07 95 VAL B C 1
ATOM 1960 O O . VAL B 1 95 ? 0.476 6.989 12.392 1 90.07 95 VAL B O 1
ATOM 1963 N N . ASN B 1 96 ? -0.351 4.785 12.126 1 75.75 96 ASN B N 1
ATOM 1964 C CA . ASN B 1 96 ? 0.971 4.254 11.813 1 75.75 96 ASN B CA 1
ATOM 1965 C C . ASN B 1 96 ? 1.316 4.441 10.338 1 75.75 96 ASN B C 1
ATOM 1967 O O . ASN B 1 96 ? 0.429 4.427 9.482 1 75.75 96 ASN B O 1
ATOM 1971 N N . TYR B 1 97 ? 2.362 4.858 9.994 1 64.14 97 TYR B N 1
ATOM 1972 C CA . TYR B 1 97 ? 2.922 4.779 8.649 1 64.14 97 TYR B CA 1
ATOM 1973 C C . TYR B 1 97 ? 4.079 3.789 8.597 1 64.14 97 TYR B C 1
ATOM 1975 O O . TYR B 1 97 ? 4.733 3.535 9.611 1 64.14 97 TYR B O 1
ATOM 1983 N N . PRO B 1 98 ? 3.66 2.734 7.583 1 55.89 98 PRO B N 1
ATOM 1984 C CA . PRO B 1 98 ? 4.366 1.453 7.504 1 55.89 98 PRO B CA 1
ATOM 1985 C C . PRO B 1 98 ? 5.787 1.527 8.058 1 55.89 98 PRO B C 1
ATOM 1987 O O . PRO B 1 98 ? 6.273 0.56 8.651 1 55.89 98 PRO B O 1
ATOM 1990 N N . SER B 1 99 ? 6.672 2.478 7.495 1 49.38 99 SER B N 1
ATOM 1991 C CA . SER B 1 99 ? 8 2.064 7.935 1 49.38 99 SER B CA 1
ATOM 1992 C C . SER B 1 99 ? 8.062 1.927 9.453 1 49.38 99 SER B C 1
ATOM 1994 O O . SER B 1 99 ? 9.072 1.482 10.001 1 49.38 99 SER B O 1
ATOM 1996 N N . LEU B 1 100 ? 6.896 2.146 10.086 1 46.48 100 LEU B N 1
ATOM 1997 C CA . LEU B 1 100 ? 7.149 2.127 11.523 1 46.48 100 LEU B CA 1
ATOM 1998 C C . LEU B 1 100 ? 5.998 1.457 12.267 1 46.48 100 LEU B C 1
ATOM 2000 O O . LEU B 1 100 ? 4.842 1.863 12.126 1 46.48 100 LEU B O 1
ATOM 2004 N N . GLU B 1 101 ? 5.916 0.09 12.304 1 49.29 101 GLU B N 1
ATOM 2005 C CA . GLU B 1 101 ? 4.98 -0.68 13.118 1 49.29 101 GLU B CA 1
ATOM 2006 C C . GLU B 1 101 ? 4.609 0.073 14.393 1 49.29 101 GLU B C 1
ATOM 2008 O O . GLU B 1 101 ? 3.559 -0.182 14.987 1 49.29 101 GLU B O 1
ATOM 2013 N N . ASP B 1 102 ? 5.432 1.028 14.83 1 57.39 102 ASP B N 1
ATOM 2014 C CA . ASP B 1 102 ? 5.19 1.569 16.164 1 57.39 102 ASP B CA 1
ATOM 2015 C C . ASP B 1 102 ? 4.929 3.073 16.107 1 57.39 102 ASP B C 1
ATOM 2017 O O . ASP B 1 102 ? 5.392 3.754 15.19 1 57.39 102 ASP B O 1
ATOM 2021 N N . ASN B 1 103 ? 3.878 3.492 16.697 1 62.52 103 ASN B N 1
ATOM 2022 C CA . ASN B 1 103 ? 3.572 4.897 16.943 1 62.52 103 ASN B CA 1
ATOM 2023 C C . ASN B 1 103 ? 4.833 5.702 17.241 1 62.52 103 ASN B C 1
ATOM 2025 O O . ASN B 1 103 ? 4.991 6.231 18.342 1 62.52 103 ASN B O 1
ATOM 2029 N N . THR B 1 104 ? 5.704 5.692 16.302 1 76.77 104 THR B N 1
ATOM 2030 C CA . THR B 1 104 ? 6.898 6.513 16.469 1 76.77 104 THR B CA 1
ATOM 2031 C C . THR B 1 104 ? 6.759 7.831 15.713 1 76.77 104 THR B C 1
ATOM 2033 O O . THR B 1 104 ? 6.166 7.874 14.633 1 76.77 104 THR B O 1
ATOM 2036 N N . PRO B 1 105 ? 7.238 8.895 16.393 1 85.25 105 PRO B N 1
ATOM 2037 C CA . PRO B 1 105 ? 7.201 10.19 15.709 1 85.25 105 PRO B CA 1
ATOM 2038 C C . PRO B 1 105 ? 8.005 10.195 14.411 1 85.25 105 PRO B C 1
ATOM 2040 O O . PRO B 1 105 ? 8.875 9.342 14.216 1 85.25 105 PRO B O 1
ATOM 2043 N N . ILE B 1 106 ? 7.574 11.079 13.519 1 84.91 106 ILE B N 1
ATOM 2044 C CA . ILE B 1 106 ? 8.378 11.33 12.328 1 84.91 106 ILE B CA 1
ATOM 2045 C C . ILE B 1 106 ? 9.747 11.871 12.735 1 84.91 106 ILE B C 1
ATOM 2047 O O . ILE B 1 106 ? 9.847 12.959 13.308 1 84.91 106 ILE B O 1
ATOM 2051 N N . GLU B 1 107 ? 10.81 11.085 12.569 1 80.77 107 GLU B N 1
ATOM 2052 C CA . GLU B 1 107 ? 12.071 11.324 13.266 1 80.77 107 GLU B CA 1
ATOM 2053 C C . GLU B 1 107 ? 13.124 11.896 12.321 1 80.77 107 GLU B C 1
ATOM 2055 O O . GLU B 1 107 ? 14.241 12.204 12.742 1 80.77 107 GLU B O 1
ATOM 2060 N N . ARG B 1 108 ? 12.773 12.061 11.067 1 89.96 108 ARG B N 1
ATOM 2061 C CA . ARG B 1 108 ? 13.78 12.561 10.136 1 89.96 108 ARG B CA 1
ATOM 2062 C C . ARG B 1 108 ? 13.156 13.492 9.102 1 89.96 108 ARG B C 1
ATOM 2064 O O . ARG B 1 108 ? 11.938 13.679 9.082 1 89.96 108 ARG B O 1
ATOM 2071 N N . SER B 1 109 ? 14.096 14.104 8.377 1 94.75 109 SER B N 1
ATOM 2072 C CA . SER B 1 109 ? 13.642 14.893 7.237 1 94.75 109 SER B CA 1
ATOM 2073 C C . SER B 1 109 ? 13.217 13.998 6.078 1 94.75 109 SER B C 1
ATOM 2075 O O . SER B 1 109 ? 13.659 12.851 5.979 1 94.75 109 SER B O 1
ATOM 2077 N N . TYR B 1 110 ? 12.316 14.488 5.331 1 93.57 110 TYR B N 1
ATOM 2078 C CA . TYR B 1 110 ? 11.858 13.88 4.087 1 93.57 110 TYR B CA 1
ATOM 2079 C C . TYR B 1 110 ? 11.986 14.856 2.924 1 93.57 110 TYR B C 1
ATOM 2081 O O . TYR B 1 110 ? 11.715 16.05 3.074 1 93.57 110 TYR B O 1
ATOM 2089 N N . GLN B 1 111 ? 12.456 14.344 1.823 1 95.85 111 GLN B N 1
ATOM 2090 C CA . GLN B 1 111 ? 12.548 15.114 0.587 1 95.85 111 GLN B CA 1
ATOM 2091 C C . GLN B 1 111 ? 11.85 14.394 -0.563 1 95.85 111 GLN B C 1
ATOM 2093 O O . GLN B 1 111 ? 12.432 13.508 -1.192 1 95.85 111 GLN B O 1
ATOM 2098 N N . LYS B 1 112 ? 10.566 14.75 -0.84 1 94.72 112 LYS B N 1
ATOM 2099 C CA . LYS B 1 112 ? 9.753 14.226 -1.934 1 94.72 112 LYS B CA 1
ATOM 2100 C C . LYS B 1 112 ? 9.685 12.702 -1.887 1 94.72 112 LYS B C 1
ATOM 2102 O O . LYS B 1 112 ? 9.884 12.035 -2.904 1 94.72 112 LYS B O 1
ATOM 2107 N N . GLU B 1 113 ? 9.447 12.209 -0.707 1 91.97 113 GLU B N 1
ATOM 2108 C CA . GLU B 1 113 ? 9.359 10.763 -0.527 1 91.97 113 GLU B CA 1
ATOM 2109 C C . GLU B 1 113 ? 7.906 10.297 -0.504 1 91.97 113 GLU B C 1
ATOM 2111 O O . GLU B 1 113 ? 6.991 11.107 -0.34 1 91.97 113 GLU B O 1
ATOM 2116 N N . ARG B 1 114 ? 7.726 8.985 -0.685 1 90.46 114 ARG B N 1
ATOM 2117 C CA . ARG B 1 114 ? 6.407 8.368 -0.591 1 90.46 114 ARG B CA 1
ATOM 2118 C C . ARG B 1 114 ? 6.232 7.65 0.742 1 90.46 114 ARG B C 1
ATOM 2120 O O . ARG B 1 114 ? 7.055 6.811 1.114 1 90.46 114 ARG B O 1
ATOM 2127 N N . LEU B 1 115 ? 5.194 8.02 1.41 1 90.37 115 LEU B N 1
ATOM 2128 C CA . LEU B 1 115 ? 4.822 7.336 2.644 1 90.37 115 LEU B CA 1
ATOM 2129 C C . LEU B 1 115 ? 3.52 6.562 2.466 1 90.37 115 LEU B C 1
ATOM 2131 O O . LEU B 1 115 ? 2.577 7.06 1.846 1 90.37 115 LEU B O 1
ATOM 2135 N N . ILE B 1 116 ? 3.573 5.377 2.979 1 89.73 116 ILE B N 1
ATOM 2136 C CA . ILE B 1 116 ? 2.358 4.571 3.025 1 89.73 116 ILE B CA 1
ATOM 2137 C C . ILE B 1 116 ? 1.773 4.597 4.436 1 89.73 116 ILE B C 1
ATOM 2139 O O . ILE B 1 116 ? 2.477 4.323 5.411 1 89.73 116 ILE B O 1
ATOM 2143 N N . ILE B 1 117 ? 0.559 4.941 4.475 1 90.68 117 ILE B N 1
ATOM 2144 C CA . ILE B 1 117 ? -0.134 5.038 5.755 1 90.68 117 ILE B CA 1
ATOM 2145 C C . ILE B 1 117 ? -1.168 3.92 5.869 1 90.68 117 ILE B C 1
ATOM 2147 O O . ILE B 1 117 ? -2.144 3.89 5.115 1 90.68 117 ILE B O 1
ATOM 2151 N N . SER B 1 118 ? -0.948 3.059 6.813 1 86.57 118 SER B N 1
ATOM 2152 C CA . SER B 1 118 ? -1.92 2.014 7.118 1 86.57 118 SER B CA 1
ATOM 2153 C C . SER B 1 118 ? -2.945 2.495 8.139 1 86.57 118 SER B C 1
ATOM 2155 O O . SER B 1 118 ? -2.58 2.994 9.206 1 86.57 118 SER B O 1
ATOM 2157 N N . LEU B 1 119 ? -4.15 2.232 7.79 1 88.94 119 LEU B N 1
ATOM 2158 C CA . LEU B 1 119 ? -5.198 2.667 8.706 1 88.94 119 LEU B CA 1
ATOM 2159 C C . LEU B 1 119 ? -5.442 1.621 9.789 1 88.94 119 LEU B C 1
ATOM 2161 O O . LEU B 1 119 ? -5.264 0.424 9.553 1 88.94 119 LEU B O 1
ATOM 2165 N N . PRO B 1 120 ? -5.743 2.091 10.975 1 86.9 120 PRO B N 1
ATOM 2166 C CA . PRO B 1 120 ? -6.024 1.124 12.039 1 86.9 120 PRO B CA 1
ATOM 2167 C C . PRO B 1 120 ? -7.231 0.241 11.73 1 86.9 120 PRO B C 1
ATOM 2169 O O . PRO B 1 120 ? -8.041 0.577 10.863 1 86.9 120 PRO B O 1
ATOM 2172 N N . GLN B 1 121 ? -7.232 -0.856 12.501 1 85.42 121 GLN B N 1
ATOM 2173 C CA . GLN B 1 121 ? -8.37 -1.757 12.349 1 85.42 121 GLN B CA 1
ATOM 2174 C C . GLN B 1 121 ? -9.687 -1.028 12.596 1 85.42 121 GLN B C 1
ATOM 2176 O O . GLN B 1 121 ? -9.795 -0.23 13.53 1 85.42 121 GLN B O 1
ATOM 2181 N N . GLY B 1 122 ? -10.646 -1.202 11.724 1 89.18 122 GLY B N 1
ATOM 2182 C CA . GLY B 1 122 ? -11.974 -0.631 11.887 1 89.18 122 GLY B CA 1
ATOM 2183 C C . GLY B 1 122 ? -12.123 0.73 11.234 1 89.18 122 GLY B C 1
ATOM 2184 O O . GLY B 1 122 ? -13.22 1.29 11.197 1 89.18 122 GLY B O 1
ATOM 2185 N N . VAL B 1 123 ? -11.056 1.269 10.758 1 92.04 123 VAL B N 1
ATOM 2186 C CA . VAL B 1 123 ? -11.099 2.558 10.076 1 92.04 123 VAL B CA 1
ATOM 2187 C C . VAL B 1 123 ? -10.899 2.357 8.576 1 92.04 123 VAL B C 1
ATOM 2189 O O . VAL B 1 123 ? -9.968 1.666 8.155 1 92.04 123 VAL B O 1
ATOM 2192 N N . GLN B 1 124 ? -11.844 2.959 7.799 1 93.79 124 GLN B N 1
ATOM 2193 C CA . GLN B 1 124 ? -11.715 2.949 6.346 1 93.79 124 GLN B CA 1
ATOM 2194 C C . GLN B 1 124 ? -11.449 4.351 5.807 1 93.79 124 GLN B C 1
ATOM 2196 O O . GLN B 1 124 ? -11.768 5.345 6.463 1 93.79 124 GLN B O 1
ATOM 2201 N N . ALA B 1 125 ? -10.914 4.343 4.612 1 94.6 125 ALA B N 1
ATOM 2202 C CA . ALA B 1 125 ? -10.585 5.621 3.985 1 94.6 125 ALA B CA 1
ATOM 2203 C C . ALA B 1 125 ? -11.815 6.519 3.892 1 94.6 125 ALA B C 1
ATOM 2205 O O . ALA B 1 125 ? -11.724 7.731 4.107 1 94.6 125 ALA B O 1
ATOM 2206 N N . LYS B 1 126 ? -12.918 5.981 3.594 1 94.65 126 LYS B N 1
ATOM 2207 C CA . LYS B 1 126 ? -14.143 6.75 3.395 1 94.65 126 LYS B CA 1
ATOM 2208 C C . LYS B 1 126 ? -14.59 7.418 4.692 1 94.65 126 LYS B C 1
ATOM 2210 O O . LYS B 1 126 ? -15.412 8.337 4.672 1 94.65 126 LYS B O 1
ATOM 2215 N N . ASP B 1 127 ? -14.072 6.92 5.818 1 95.96 127 ASP B N 1
ATOM 2216 C CA . ASP B 1 127 ? -14.473 7.445 7.12 1 95.96 127 ASP B CA 1
ATOM 2217 C C . ASP B 1 127 ? -13.659 8.685 7.485 1 95.96 127 ASP B C 1
ATOM 2219 O O . ASP B 1 127 ? -14.022 9.423 8.404 1 95.96 127 ASP B O 1
ATOM 2223 N N . ILE B 1 128 ? -12.534 8.867 6.883 1 97.35 128 ILE B N 1
ATOM 2224 C CA . ILE B 1 128 ? -11.593 9.905 7.287 1 97.35 128 ILE B CA 1
ATOM 2225 C C . ILE B 1 128 ? -12.098 11.269 6.822 1 97.35 128 ILE B C 1
ATOM 2227 O O . ILE B 1 128 ? -12.548 11.416 5.683 1 97.35 128 ILE B O 1
ATOM 2231 N N . LYS B 1 129 ? -12 12.241 7.669 1 97.73 129 LYS B N 1
ATOM 2232 C CA . LYS B 1 129 ? -12.445 13.602 7.381 1 97.73 129 LYS B CA 1
ATOM 2233 C C . LYS B 1 129 ? -11.258 14.549 7.231 1 97.73 129 LYS B C 1
ATOM 2235 O O . LYS B 1 129 ? -11.354 15.569 6.545 1 97.73 129 LYS B O 1
ATOM 2240 N N . TRP B 1 130 ? -10.201 14.148 7.887 1 97.98 130 TRP B N 1
ATOM 2241 C CA . TRP B 1 130 ? -9.085 15.073 8.054 1 97.98 130 TRP B CA 1
ATOM 2242 C C . TRP B 1 130 ? -7.798 14.321 8.374 1 97.98 130 TRP B C 1
ATOM 2244 O O . TRP B 1 130 ? -7.813 13.341 9.122 1 97.98 130 TRP B O 1
ATOM 2254 N N . LEU B 1 131 ? -6.671 14.705 7.768 1 97.81 131 LEU B N 1
ATOM 2255 C CA . LEU B 1 131 ? -5.33 14.223 8.082 1 97.81 131 LEU B CA 1
ATOM 2256 C C . LEU B 1 131 ? -4.37 15.389 8.295 1 97.81 131 LEU B C 1
ATOM 2258 O O . LEU B 1 131 ? -4.411 16.375 7.556 1 97.81 131 LEU B O 1
ATOM 2262 N N . SER B 1 132 ? -3.405 15.244 9.247 1 97.57 132 SER B N 1
ATOM 2263 C CA . SER B 1 132 ? -2.47 16.318 9.565 1 97.57 132 SER B CA 1
ATOM 2264 C C . SER B 1 132 ? -1.114 15.764 9.989 1 97.57 132 SER B C 1
ATOM 2266 O O . SER B 1 132 ? -1.043 14.765 10.708 1 97.57 132 SER B O 1
ATOM 2268 N N . ILE B 1 133 ? -0.09 16.413 9.521 1 97.02 133 ILE B N 1
ATOM 2269 C CA . ILE B 1 133 ? 1.227 16.291 10.136 1 97.02 133 ILE B CA 1
ATOM 2270 C C . ILE B 1 133 ? 1.296 17.164 11.387 1 97.02 133 ILE B C 1
ATOM 2272 O O . ILE B 1 133 ? 1.461 18.383 11.293 1 97.02 133 ILE B O 1
ATOM 2276 N N . TRP B 1 134 ? 1.177 16.535 12.564 1 96.31 134 TRP B N 1
ATOM 2277 C CA . TRP B 1 134 ? 0.82 17.246 13.788 1 96.31 134 TRP B CA 1
ATOM 2278 C C . TRP B 1 134 ? 1.953 17.179 14.807 1 96.31 134 TRP B C 1
ATOM 2280 O O . TRP B 1 134 ? 2.467 16.098 15.103 1 96.31 134 TRP B O 1
ATOM 2290 N N . CYS B 1 135 ? 2.32 18.327 15.273 1 96.13 135 CYS B N 1
ATOM 2291 C CA . CYS B 1 135 ? 3.239 18.414 16.402 1 96.13 135 CYS B CA 1
ATOM 2292 C C . CYS B 1 135 ? 2.49 18.304 17.725 1 96.13 135 CYS B C 1
ATOM 2294 O O . CYS B 1 135 ? 1.767 19.224 18.112 1 96.13 135 CYS B O 1
ATOM 2296 N N . GLU B 1 136 ? 2.732 17.203 18.467 1 94.05 136 GLU B N 1
ATOM 2297 C CA . GLU B 1 136 ? 1.984 16.916 19.687 1 94.05 136 GLU B CA 1
ATOM 2298 C C . GLU B 1 136 ? 2.42 17.829 20.829 1 94.05 136 GLU B C 1
ATOM 2300 O O . GLU B 1 136 ? 1.602 18.223 21.663 1 94.05 136 GLU B O 1
ATOM 2305 N N . ILE B 1 137 ? 3.616 18.164 20.83 1 94.48 137 ILE B N 1
ATOM 2306 C CA . ILE B 1 137 ? 4.166 18.907 21.959 1 94.48 137 ILE B CA 1
ATOM 2307 C C . ILE B 1 137 ? 3.661 20.347 21.924 1 94.48 137 ILE B C 1
ATOM 2309 O O . ILE B 1 137 ? 3.251 20.893 22.951 1 94.48 137 ILE B O 1
ATOM 2313 N N . PHE B 1 138 ? 3.593 20.992 20.732 1 95.15 138 PHE B N 1
ATOM 2314 C CA . PHE B 1 138 ? 3.189 22.39 20.639 1 95.15 138 PHE B CA 1
ATOM 2315 C C . PHE B 1 138 ? 1.725 22.504 20.233 1 95.15 138 PHE B C 1
ATOM 2317 O O . PHE B 1 138 ? 1.156 23.598 20.242 1 95.15 138 PHE B O 1
ATOM 2324 N N . GLY B 1 139 ? 1.145 21.35 19.821 1 95.52 139 GLY B N 1
ATOM 2325 C CA . GLY B 1 139 ? -0.271 21.371 19.491 1 95.52 139 GLY B CA 1
ATOM 2326 C C . GLY B 1 139 ? -0.576 22.142 18.22 1 95.52 139 GLY B C 1
ATOM 2327 O O . GLY B 1 139 ? -1.489 22.969 18.193 1 95.52 139 GLY B O 1
ATOM 2328 N N . VAL B 1 140 ? 0.221 21.913 17.217 1 96.69 140 VAL B N 1
ATOM 2329 C CA . VAL B 1 140 ? 0.019 22.649 15.974 1 96.69 140 VAL B CA 1
ATOM 2330 C C . VAL B 1 140 ? 0.187 21.709 14.783 1 96.69 140 VAL B C 1
ATOM 2332 O O . VAL B 1 140 ? 0.956 20.746 14.848 1 96.69 140 VAL B O 1
ATOM 2335 N N . SER B 1 141 ? -0.529 22.067 13.681 1 97.16 141 SER B N 1
ATOM 2336 C CA . SER B 1 141 ? -0.406 21.347 12.418 1 97.16 141 SER B CA 1
ATOM 2337 C C . SER B 1 141 ? 0.686 21.95 11.541 1 97.16 141 SER B C 1
ATOM 2339 O O . SER B 1 141 ? 0.699 23.159 11.3 1 97.16 141 SER B O 1
ATOM 2341 N N . PHE B 1 142 ? 1.511 21.157 11.035 1 97.83 142 PHE B N 1
ATOM 2342 C CA . PHE B 1 142 ? 2.516 21.61 10.08 1 97.83 142 PHE B CA 1
ATOM 2343 C C . PHE B 1 142 ? 1.969 21.571 8.659 1 97.83 142 PHE B C 1
ATOM 2345 O O . PHE B 1 142 ? 2.449 22.294 7.783 1 97.83 142 PHE B O 1
ATOM 2352 N N . GLY B 1 143 ? 1.024 20.785 8.372 1 98.1 143 GLY B N 1
ATOM 2353 C CA . GLY B 1 143 ? 0.31 20.582 7.121 1 98.1 143 GLY B CA 1
ATOM 2354 C C . GLY B 1 143 ? -0.861 19.626 7.25 1 98.1 143 GLY B C 1
ATOM 2355 O O . GLY B 1 143 ? -0.778 18.627 7.968 1 98.1 143 GLY B O 1
ATOM 2356 N N . GLU B 1 144 ? -1.938 20.004 6.576 1 98.33 144 GLU B N 1
ATOM 2357 C CA . GLU B 1 144 ? -3.143 19.199 6.75 1 98.33 144 GLU B CA 1
ATOM 2358 C C . GLU B 1 144 ? -4.019 19.237 5.5 1 98.33 144 GLU B C 1
ATOM 2360 O O . GLU B 1 144 ? -3.839 20.098 4.637 1 98.33 144 GLU B O 1
ATOM 2365 N N . VAL B 1 145 ? -4.92 18.32 5.409 1 98.06 145 VAL B N 1
ATOM 2366 C CA . VAL B 1 145 ? -5.849 18.215 4.289 1 98.06 145 VAL B CA 1
ATOM 2367 C C . VAL B 1 145 ? -7.204 17.715 4.785 1 98.06 145 VAL B C 1
ATOM 2369 O O . VAL B 1 145 ? -7.27 16.848 5.66 1 98.06 145 VAL B O 1
ATOM 2372 N N . THR B 1 146 ? -8.282 18.297 4.286 1 97.11 146 THR B N 1
ATOM 2373 C CA . THR B 1 146 ? -9.64 17.824 4.526 1 97.11 146 THR B CA 1
ATOM 2374 C C . THR B 1 146 ? -10.1 16.903 3.399 1 97.11 146 THR B C 1
ATOM 2376 O O . THR B 1 146 ? -9.849 17.179 2.224 1 97.11 146 THR B O 1
ATOM 2379 N N . PHE B 1 147 ? -10.676 15.802 3.833 1 96.71 147 PHE B N 1
ATOM 2380 C CA . PHE B 1 147 ? -11.193 14.856 2.851 1 96.71 147 PHE B CA 1
ATOM 2381 C C . PHE B 1 147 ? -12.52 15.341 2.279 1 96.71 147 PHE B C 1
ATOM 2383 O O . PHE B 1 147 ? -13.354 15.885 3.007 1 96.71 147 PHE B O 1
ATOM 2390 N N . PRO B 1 148 ? -12.658 15.096 0.962 1 89.76 148 PRO B N 1
ATOM 2391 C CA . PRO B 1 148 ? -13.965 15.436 0.396 1 89.76 148 PRO B CA 1
ATOM 2392 C C . PRO B 1 148 ? -15.083 14.532 0.909 1 89.76 148 PRO B C 1
ATOM 2394 O O . PRO B 1 148 ? -14.828 13.391 1.304 1 89.76 148 PRO B O 1
ATOM 2397 N N . ASN B 1 149 ? -16.273 15.003 1.248 1 76.02 149 ASN B N 1
ATOM 2398 C CA . ASN B 1 149 ? -17.409 14.244 1.761 1 76.02 149 ASN B CA 1
ATOM 2399 C C . ASN B 1 149 ? -17.694 13.014 0.904 1 76.02 149 ASN B C 1
ATOM 2401 O O . ASN B 1 149 ? -18.091 11.969 1.424 1 76.02 149 ASN B O 1
ATOM 2405 N N . GLU B 1 150 ? -17.648 13.117 -0.467 1 66.88 150 GLU B N 1
ATOM 2406 C CA . GLU B 1 150 ? -18.038 12 -1.323 1 66.88 150 GLU B CA 1
ATOM 2407 C C . GLU B 1 150 ? -16.815 11.26 -1.856 1 66.88 150 GLU B C 1
ATOM 2409 O O . GLU B 1 150 ? -16.944 10.344 -2.671 1 66.88 150 GLU B O 1
ATOM 2414 N N . VAL B 1 151 ? -15.974 10.853 -0.99 1 56.14 151 VAL B N 1
ATOM 2415 C CA . VAL B 1 151 ? -14.989 9.986 -1.628 1 56.14 151 VAL B CA 1
ATOM 2416 C C . VAL B 1 151 ? -15.56 8.578 -1.779 1 56.14 151 VAL B C 1
ATOM 2418 O O . VAL B 1 151 ? -16.258 8.086 -0.89 1 56.14 151 VAL B O 1
#

InterPro domains:
  IPR019545 DM13 domain [PF10517] (41-146)
  IPR019545 DM13 domain [PS51549] (31-148)
  IPR019545 DM13 domain [SM00686] (43-151)
  IPR052126 Spindle_Organization_and_Thrombomodulin [PTHR24036] (14-150)

pLDDT: mean 80.86, std 22.82, range [31.98, 98.57]

Secondary structure (DSSP, 8-state):
------------------------------EEEEEEEEEE-EE-STT-EEEEEE-SSSEEEEEEEEE-S-SSSEEEEEESS-SSHHHHHHT-EEEB-TT-SS-----S-EEEEEEEEEPPTT--GGG--EEEEEETTTTEEEEEEEPPTT-/------------------------------EEEEEEEEEE-EE-STT-EEEEEE-SSSEEEEEEEEE-S-SSSEEEEEESS-SSHHHHHHT-EE-B-TT-SS-----S-EEEEEEEEEPPTT--GGG--EEEEEETTTTEEEEEEEPPTT-

Organism: Tigriopus californicus (NCBI:txid6832)

Foldseek 3Di:
DPPPPPPPPPPPPPPPPPPPPPPPPPVPVDDDDDWAWFAWWDFDDQPFIFTWTHPFFFKIKTFQTWGQQDAAQWFKWWALDDDDPVVGLVRIDGWDWPVDPDSDHSRHTDGRHMIMTGHDPPGTPLSTFKIFRAHPVVGDGRTMGGGDNPD/DPPPPPPPPPPPPPPPPPPPPPPPPPVPVDDDDDWAWFAWWDFDDQPFIFTWTHPFFFKIKTFQTWGQQDAAQWFKWWALDDDDPVVGLVRIDGWDWPVDPDSDHSRHTDGRHMIMTGHDPPGTPLSTFKIFRAHPVVGDGRTMGGGDNPD

Sequence (302 aa):
MNQSIFFVTLAYFLALTLTVNGMPQARQNGATIEVTPVGNLVRTQHRVSGELYIFNQTLLILDNFTFDGLGAGVYINIATKGNNRRQYIQNREIVNYPSLEDNTPIERSYQKERLIISLPQGVQAKDIKWLSIWCEIFGVSFGEVTFPNEVMNQSIFFVTLAYFLALTLTVNGMPQARQNGATIEVTPVGNLVRTQHRVSGELYIFNQTLLILDNFTFDGLGAGVYINIATKGNNRRQYIQNREIVNYPSLEDNTPIERSYQKERLIISLPQGVQAKDIKWLSIWCEIFGVSFGEVTFPNEV

Nearest PDB structures (foldseek):
  6fon-assembly1_C  TM=3.905E-01  e=9.998E+00  Homo sapiens
  1frn-assembly1_A  TM=2.272E-01  e=1.504E+00  Spinacia oleracea
  4af7-assembly2_B  TM=2.617E-01  e=4.439E+00  Pisum sativum
  2w9x-assembly1_B  TM=1.842E-01  e=1.587E+00  Cellvibrio japonicus
  6fon-assembly1_C  TM=3.904E-01  e=9.998E+00  Homo sapiens

Radius of gyration: 29.13 Å; Cα contacts (8 Å, |Δi|>4): 644; chains: 2; bounding box: 148×67×59 Å